Protein AF-A0A7S9RIP1-F1 (afdb_monomer_lite)

Radius of gyration: 24.45 Å; chains: 1; bounding box: 47×78×52 Å

Structure (mmCIF, N/CA/C/O backbone):
data_AF-A0A7S9RIP1-F1
#
_entry.id   AF-A0A7S9RIP1-F1
#
loop_
_atom_site.group_PDB
_atom_site.id
_atom_site.type_symbol
_atom_site.label_atom_id
_atom_site.label_alt_id
_atom_site.label_comp_id
_atom_site.label_asym_id
_atom_site.label_entity_id
_atom_site.label_seq_id
_atom_site.pdbx_PDB_ins_code
_atom_site.Cartn_x
_atom_site.Cartn_y
_atom_site.Cartn_z
_atom_site.occupancy
_atom_site.B_iso_or_equiv
_atom_site.auth_seq_id
_atom_site.auth_comp_id
_atom_site.auth_asym_id
_atom_site.auth_atom_id
_atom_site.pdbx_PDB_model_num
ATOM 1 N N . MET A 1 1 ? 8.626 60.681 25.623 1.00 55.25 1 MET A N 1
ATOM 2 C CA . MET A 1 1 ? 9.336 59.378 25.519 1.00 55.25 1 MET A CA 1
ATOM 3 C C . MET A 1 1 ? 8.512 58.142 25.920 1.00 55.25 1 MET A C 1
ATOM 5 O O . MET A 1 1 ? 8.746 57.097 25.330 1.00 55.25 1 MET A O 1
ATOM 9 N N . LYS A 1 2 ? 7.551 58.203 26.865 1.00 58.69 2 LYS A N 1
ATOM 10 C CA . LYS A 1 2 ? 6.772 57.012 27.298 1.00 58.69 2 LYS A CA 1
ATOM 11 C C . LYS A 1 2 ? 5.799 56.444 26.239 1.00 58.69 2 LYS A C 1
ATOM 13 O O . LYS A 1 2 ? 5.702 55.232 26.116 1.00 58.69 2 LYS A O 1
ATOM 18 N N . LYS A 1 3 ? 5.141 57.291 25.432 1.00 58.91 3 LYS A N 1
ATOM 19 C CA . LYS A 1 3 ? 4.162 56.851 24.409 1.00 58.91 3 LYS A CA 1
ATOM 20 C C . LYS A 1 3 ? 4.785 56.079 23.232 1.00 58.91 3 LYS A C 1
ATOM 22 O O . LYS A 1 3 ? 4.212 55.097 22.785 1.00 58.91 3 LYS A O 1
ATOM 27 N N . VAL A 1 4 ? 5.979 56.473 22.778 1.00 67.81 4 VAL A N 1
ATOM 28 C CA . VAL A 1 4 ? 6.687 55.795 21.670 1.00 67.81 4 VAL A CA 1
ATOM 29 C C . VAL A 1 4 ? 7.155 54.400 22.089 1.00 67.81 4 VAL A C 1
ATOM 31 O O . VAL A 1 4 ? 6.960 53.44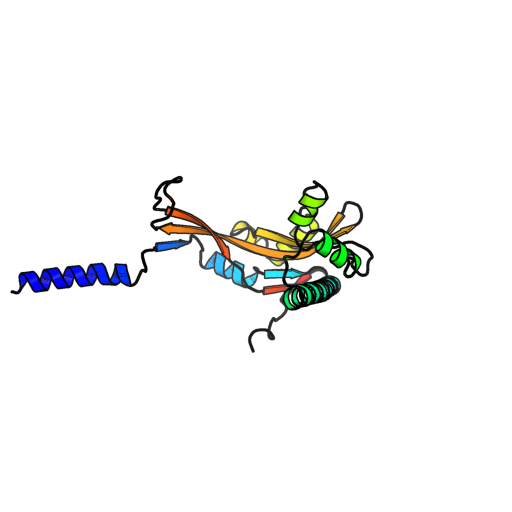4 21.351 1.00 67.81 4 VAL A O 1
ATOM 34 N N . LYS A 1 5 ? 7.686 54.255 23.313 1.00 66.31 5 LYS A N 1
ATOM 35 C CA . LYS A 1 5 ? 8.074 52.944 23.859 1.00 66.31 5 LYS A CA 1
ATOM 36 C C . LYS A 1 5 ? 6.878 51.994 24.006 1.00 66.31 5 LYS A C 1
ATOM 38 O O . LYS A 1 5 ? 7.034 50.806 23.776 1.00 66.31 5 LYS A O 1
ATOM 43 N N . PHE A 1 6 ? 5.695 52.518 24.330 1.00 69.81 6 PHE A N 1
ATOM 44 C CA . PHE A 1 6 ? 4.461 51.733 24.435 1.00 69.81 6 PHE A CA 1
ATOM 45 C C . PHE A 1 6 ? 3.966 51.222 23.071 1.00 69.81 6 PHE A C 1
ATOM 47 O O . PHE A 1 6 ? 3.624 50.053 22.944 1.00 69.81 6 PHE A O 1
ATOM 54 N N . ILE A 1 7 ? 4.008 52.064 22.032 1.00 74.25 7 ILE A N 1
ATOM 55 C CA . ILE A 1 7 ? 3.637 51.672 20.660 1.00 74.25 7 ILE A CA 1
ATOM 56 C C . ILE A 1 7 ? 4.614 50.633 20.100 1.00 74.25 7 ILE A C 1
ATOM 58 O O . ILE A 1 7 ? 4.185 49.627 19.545 1.00 74.25 7 ILE A O 1
ATOM 62 N N . VAL A 1 8 ? 5.922 50.829 20.299 1.00 74.00 8 VAL A N 1
ATOM 63 C CA . VAL A 1 8 ? 6.943 49.857 19.871 1.00 74.00 8 VAL A CA 1
ATOM 64 C C . VAL A 1 8 ? 6.751 48.509 20.574 1.00 74.00 8 VAL A C 1
ATOM 66 O O . VAL A 1 8 ? 6.886 47.468 19.939 1.00 74.00 8 VAL A O 1
ATOM 69 N N . PHE A 1 9 ? 6.377 48.517 21.856 1.00 74.38 9 PHE A N 1
ATOM 70 C CA . PHE A 1 9 ? 6.114 47.298 22.622 1.00 74.38 9 PHE A CA 1
ATOM 71 C C . PHE A 1 9 ? 4.866 46.546 22.129 1.00 74.38 9 PHE A C 1
ATOM 73 O O . PHE A 1 9 ? 4.904 45.324 22.010 1.00 74.38 9 PHE A O 1
ATOM 80 N N . ILE A 1 10 ? 3.793 47.263 21.770 1.00 76.25 10 ILE A N 1
ATOM 81 C CA . ILE A 1 10 ? 2.587 46.675 21.159 1.00 76.25 10 ILE A CA 1
ATOM 82 C C . ILE A 1 10 ? 2.908 46.075 19.787 1.00 76.25 10 ILE A C 1
ATOM 84 O O . ILE A 1 10 ? 2.523 44.939 19.517 1.00 76.25 10 ILE A O 1
ATOM 88 N N . CYS A 1 11 ? 3.651 46.793 18.939 1.00 69.62 11 CYS A N 1
ATOM 89 C CA . CYS A 1 11 ? 4.062 46.269 17.637 1.00 69.62 11 CYS A CA 1
ATOM 90 C C . CYS A 1 11 ? 4.918 45.006 17.784 1.00 69.62 11 CYS A C 1
ATOM 92 O O . CYS A 1 11 ? 4.685 44.048 17.055 1.00 69.62 11 CYS A O 1
ATOM 94 N N . LEU A 1 12 ? 5.848 44.955 18.747 1.00 72.12 12 LEU A N 1
ATOM 95 C CA . LEU A 1 12 ? 6.639 43.749 19.009 1.00 72.12 12 LEU A CA 1
ATOM 96 C C . LEU A 1 12 ? 5.757 42.567 19.434 1.00 72.12 12 LEU A C 1
ATOM 98 O O . LEU A 1 12 ? 5.946 41.469 18.928 1.00 72.12 12 LEU A O 1
ATOM 102 N N . PHE A 1 13 ? 4.777 42.789 20.316 1.00 70.75 13 PHE A N 1
ATOM 103 C CA . PHE A 1 13 ? 3.876 41.737 20.806 1.00 70.75 13 PHE A CA 1
ATOM 104 C C . PHE A 1 13 ? 2.909 41.200 19.745 1.00 70.75 13 PHE A C 1
ATOM 106 O O . PHE A 1 13 ? 2.462 40.065 19.869 1.00 70.75 13 PHE A O 1
ATOM 113 N N . ILE A 1 14 ? 2.594 41.986 18.713 1.00 67.44 14 ILE A N 1
ATOM 114 C CA . ILE A 1 14 ? 1.763 41.553 17.580 1.00 67.44 14 ILE A CA 1
ATOM 115 C C . ILE A 1 14 ? 2.629 40.897 16.492 1.00 67.44 14 ILE A C 1
ATOM 117 O O . ILE A 1 14 ? 2.243 39.871 15.936 1.00 67.44 14 ILE A O 1
ATOM 121 N N . LEU A 1 15 ? 3.818 41.444 16.214 1.00 62.69 15 LEU A N 1
ATOM 122 C CA . LEU A 1 15 ? 4.720 40.949 15.167 1.00 62.69 15 LEU A CA 1
ATOM 123 C C . LEU A 1 15 ? 5.454 39.658 15.559 1.00 62.69 15 LEU A C 1
ATOM 125 O O . LEU A 1 15 ? 5.716 38.836 14.689 1.00 62.69 15 LEU A O 1
ATOM 129 N N . LEU A 1 16 ? 5.760 39.440 16.844 1.00 61.53 16 LEU A N 1
ATOM 130 C CA . LEU A 1 16 ? 6.406 38.206 17.318 1.00 61.53 16 LEU A CA 1
ATOM 131 C C . LEU A 1 16 ? 5.557 36.950 17.056 1.00 61.53 16 LEU A C 1
ATOM 133 O O . LEU A 1 16 ? 6.095 36.011 16.478 1.00 61.53 16 LEU A O 1
ATOM 137 N N . PRO A 1 17 ? 4.251 36.908 17.387 1.00 59.16 17 PRO A N 1
ATOM 138 C CA . PRO A 1 17 ? 3.371 35.809 16.992 1.00 59.16 17 PRO A CA 1
ATOM 139 C C . PRO A 1 17 ? 3.307 35.614 15.473 1.00 59.16 17 PRO A C 1
ATOM 141 O O . PRO A 1 17 ? 3.386 34.483 15.016 1.00 59.16 17 PRO A O 1
ATOM 144 N N . LEU A 1 18 ? 3.234 36.694 14.687 1.00 55.31 18 LEU A N 1
ATOM 145 C CA . LEU A 1 18 ? 3.238 36.642 13.214 1.00 55.31 18 LEU A CA 1
ATOM 146 C C . LEU A 1 18 ? 4.558 36.118 12.618 1.00 55.31 18 LEU A C 1
ATOM 148 O O . LEU A 1 18 ? 4.553 35.594 11.509 1.00 55.31 18 LEU A O 1
ATOM 152 N N . ALA A 1 19 ? 5.678 36.265 13.331 1.00 57.38 19 ALA A N 1
ATOM 153 C CA . ALA A 1 19 ? 6.976 35.716 12.943 1.00 57.38 19 ALA A CA 1
ATOM 154 C C . ALA A 1 19 ? 7.186 34.272 13.440 1.00 57.38 19 ALA A C 1
ATOM 156 O O . ALA A 1 19 ? 7.873 33.496 12.783 1.00 57.38 19 ALA A O 1
ATOM 157 N N . TYR A 1 20 ? 6.599 33.901 14.586 1.00 55.84 20 TYR A N 1
ATOM 158 C CA . TYR A 1 20 ? 6.673 32.547 15.156 1.00 55.84 20 TYR A CA 1
ATOM 159 C C . TYR A 1 20 ? 5.717 31.564 14.470 1.00 55.84 20 TYR A C 1
ATOM 161 O O . TYR A 1 20 ? 6.087 30.425 14.185 1.00 55.84 20 TYR A O 1
ATOM 169 N N . PHE A 1 21 ? 4.492 31.998 14.171 1.00 54.62 21 PHE A N 1
ATOM 170 C CA . PHE A 1 21 ? 3.622 31.322 13.221 1.00 54.62 21 PHE A CA 1
ATOM 171 C C . PHE A 1 21 ? 4.081 31.781 11.849 1.00 54.62 21 PHE A C 1
ATOM 173 O O . PHE A 1 21 ? 3.656 32.842 11.431 1.00 54.62 21 PHE A O 1
ATOM 180 N N . ASN A 1 22 ? 4.976 31.047 11.191 1.00 51.66 22 ASN A N 1
ATOM 181 C CA . ASN A 1 22 ? 5.512 31.330 9.851 1.00 51.66 22 ASN A CA 1
ATOM 182 C C . ASN A 1 22 ? 4.440 31.656 8.766 1.00 51.66 22 ASN A C 1
ATOM 184 O O . ASN A 1 22 ? 4.360 30.933 7.797 1.00 51.66 22 ASN A O 1
ATOM 188 N N . GLY A 1 23 ? 3.571 32.665 8.861 1.00 54.72 23 GLY A N 1
ATOM 189 C CA . GLY A 1 23 ? 2.565 33.039 7.852 1.00 54.72 23 GLY A CA 1
ATOM 190 C C . GLY A 1 23 ? 1.446 32.029 7.527 1.00 54.72 23 GLY A C 1
ATOM 191 O O . GLY A 1 23 ? 0.522 32.395 6.806 1.00 54.72 23 GLY A O 1
ATOM 192 N N . PHE A 1 24 ? 1.481 30.790 8.033 1.00 70.62 24 PHE A N 1
ATOM 193 C CA . PHE A 1 24 ? 0.503 29.739 7.707 1.00 70.62 24 PHE A CA 1
ATOM 194 C C . PHE A 1 24 ? -0.241 29.273 8.969 1.00 70.62 24 PHE A C 1
ATOM 196 O O . PHE A 1 24 ? 0.374 28.739 9.893 1.00 70.62 24 PHE A O 1
ATOM 203 N N . ILE A 1 25 ? -1.571 29.412 9.001 1.00 81.81 25 ILE A N 1
ATOM 204 C CA . ILE A 1 25 ? -2.417 28.753 10.014 1.00 81.81 25 ILE A CA 1
ATOM 205 C C . ILE A 1 25 ? -2.963 27.472 9.395 1.00 81.81 25 ILE A C 1
ATOM 207 O O . ILE A 1 25 ? -3.691 27.524 8.407 1.00 81.81 25 ILE A O 1
ATOM 211 N N . ARG A 1 26 ? -2.638 26.317 9.978 1.00 86.19 26 ARG A N 1
ATOM 212 C CA . ARG A 1 26 ? -3.157 25.015 9.545 1.00 86.19 26 ARG A CA 1
ATOM 213 C C . ARG A 1 26 ? -4.087 24.452 10.609 1.00 86.19 26 ARG A C 1
ATOM 215 O O . ARG A 1 26 ? -3.675 24.256 11.747 1.00 86.19 26 ARG A O 1
ATOM 222 N N . ILE A 1 27 ? -5.323 24.173 10.219 1.00 89.25 27 ILE A N 1
ATOM 223 C CA . ILE A 1 27 ? -6.354 23.586 11.076 1.00 89.25 27 ILE A CA 1
ATOM 224 C C . ILE A 1 27 ? -6.787 22.262 10.450 1.00 89.25 27 ILE A C 1
ATOM 226 O O . ILE A 1 27 ? -6.913 22.167 9.229 1.00 89.25 27 ILE A O 1
ATOM 230 N N . SER A 1 28 ? -7.007 21.240 11.270 1.00 89.69 28 SER A N 1
ATOM 231 C CA . SER A 1 28 ? -7.542 19.946 10.840 1.00 89.69 28 SER A CA 1
ATOM 232 C C . SER A 1 28 ? -8.806 19.596 11.612 1.00 89.69 28 SER A C 1
ATOM 234 O O . SER A 1 28 ? -8.909 19.940 12.787 1.00 89.69 28 SER A O 1
ATOM 236 N N . ASP A 1 29 ? -9.724 18.865 10.982 1.00 92.69 29 ASP A N 1
ATOM 237 C CA . ASP A 1 29 ? -10.893 18.274 11.656 1.00 92.69 29 ASP A CA 1
ATOM 238 C C . ASP A 1 29 ? -10.598 16.901 12.295 1.00 92.69 29 ASP A C 1
ATOM 240 O O . ASP A 1 29 ? -11.502 16.266 12.836 1.00 92.69 29 ASP A O 1
ATOM 244 N N . LEU A 1 30 ? -9.331 16.461 12.275 1.00 92.69 30 LEU A N 1
ATOM 245 C CA . LEU A 1 30 ? -8.884 15.229 12.921 1.00 92.69 30 LEU A CA 1
ATOM 246 C C . LEU A 1 30 ? -9.162 15.283 14.427 1.00 92.69 30 LEU A C 1
ATOM 248 O O . LEU A 1 30 ? -8.565 16.080 15.154 1.00 92.69 30 LEU A O 1
ATOM 252 N N . THR A 1 31 ? -10.041 14.404 14.898 1.00 94.31 31 THR A N 1
ATOM 253 C CA . THR A 1 31 ? -10.341 14.257 16.325 1.00 94.31 31 THR A CA 1
ATOM 254 C C . THR A 1 31 ? -9.345 13.309 16.994 1.00 94.31 31 THR A C 1
ATOM 256 O O . THR A 1 31 ? -8.763 12.433 16.349 1.00 94.31 31 THR A O 1
ATOM 259 N N . SER A 1 32 ? -9.185 13.424 18.314 1.00 93.75 32 SER A N 1
ATOM 260 C CA . SER A 1 32 ? -8.373 12.479 19.096 1.00 93.75 32 SER A CA 1
ATOM 261 C C . SER A 1 32 ? -8.914 11.044 19.033 1.00 93.75 32 SER A C 1
ATOM 263 O O . SER A 1 32 ? -8.139 10.088 19.064 1.00 93.75 32 SER A O 1
ATOM 265 N N . GLU A 1 33 ? -10.234 10.873 18.903 1.00 94.75 33 GLU A N 1
ATOM 266 C CA . GLU A 1 33 ? -10.870 9.564 18.733 1.00 94.75 33 GLU A CA 1
ATOM 267 C C . GLU A 1 33 ? -10.528 8.943 17.372 1.00 94.75 33 GLU A C 1
ATOM 269 O O . GLU A 1 33 ? -10.098 7.788 17.315 1.00 94.75 33 GLU A O 1
ATOM 274 N N . GLN A 1 34 ? -10.632 9.719 16.288 1.00 94.88 34 GLN A N 1
ATOM 275 C CA . GLN A 1 34 ? -10.230 9.282 14.951 1.00 94.88 34 GLN A CA 1
ATOM 276 C C . GLN A 1 34 ? -8.738 8.948 14.906 1.00 94.88 34 GLN A C 1
ATOM 278 O O . GLN A 1 34 ? -8.347 7.932 14.332 1.00 94.88 34 GLN A O 1
ATOM 283 N N . GLU A 1 35 ? -7.898 9.773 15.535 1.00 94.25 35 GLU A N 1
ATOM 284 C CA . GLU A 1 35 ? -6.462 9.524 15.637 1.00 94.25 35 GLU A CA 1
ATOM 285 C C . GLU A 1 35 ? -6.169 8.229 16.409 1.00 94.25 35 GLU A C 1
ATOM 287 O O . GLU A 1 35 ? -5.320 7.445 15.989 1.00 94.25 35 GLU A O 1
ATOM 292 N N . SER A 1 36 ? -6.892 7.958 17.499 1.00 94.50 36 SER A N 1
ATOM 293 C CA . SER A 1 36 ? -6.762 6.720 18.279 1.00 94.50 36 SER A CA 1
ATOM 294 C C . SER A 1 36 ? -7.147 5.481 17.462 1.00 94.50 36 SER A C 1
ATOM 296 O O . SER A 1 36 ? -6.397 4.501 17.418 1.00 94.50 36 SER A O 1
ATOM 298 N N . ILE A 1 37 ? -8.265 5.542 16.732 1.00 94.75 37 ILE A N 1
ATOM 299 C CA . ILE A 1 37 ? -8.704 4.476 15.818 1.00 94.75 37 ILE A CA 1
ATOM 300 C C . ILE A 1 37 ? -7.674 4.273 14.698 1.00 94.75 37 ILE A C 1
ATOM 302 O O . ILE A 1 37 ? -7.278 3.138 14.419 1.00 94.75 37 ILE A O 1
ATOM 306 N N . ALA A 1 38 ? -7.165 5.357 14.107 1.00 94.56 38 ALA A N 1
ATOM 307 C CA . ALA A 1 38 ? -6.117 5.299 13.095 1.00 94.56 38 ALA A CA 1
ATOM 308 C C . ALA A 1 38 ? -4.818 4.696 13.642 1.00 94.56 38 ALA A C 1
ATOM 310 O O . ALA A 1 38 ? -4.227 3.850 12.979 1.00 94.56 38 ALA A O 1
ATOM 311 N N . LYS A 1 39 ? -4.397 5.049 14.860 1.00 94.50 39 LYS A N 1
ATOM 312 C CA . LYS A 1 39 ? -3.236 4.446 15.537 1.00 94.50 39 LYS A CA 1
ATOM 313 C C . LYS A 1 39 ? -3.427 2.967 15.833 1.00 94.50 39 LYS A C 1
ATOM 315 O O . LYS A 1 39 ? -2.455 2.221 15.788 1.00 94.50 39 LYS A O 1
ATOM 320 N N . LYS A 1 40 ? -4.651 2.528 16.122 1.00 94.88 40 LYS A N 1
ATOM 321 C CA . LYS A 1 40 ? -4.936 1.126 16.441 1.00 94.88 40 LYS A CA 1
ATOM 322 C C . LYS A 1 40 ? -5.064 0.247 15.198 1.00 94.88 40 LYS A C 1
ATOM 324 O O . LYS A 1 40 ? -4.549 -0.865 15.209 1.00 94.88 40 LYS A O 1
ATOM 329 N N . TYR A 1 41 ? -5.721 0.745 14.151 1.00 95.69 41 TYR A N 1
ATOM 330 C CA . TYR A 1 41 ? -6.150 -0.061 13.000 1.00 95.69 41 TYR A CA 1
ATOM 331 C C . TYR A 1 41 ? -5.661 0.455 11.642 1.00 95.69 41 TYR A C 1
ATOM 333 O O . TYR A 1 41 ? -5.758 -0.246 10.637 1.00 95.69 41 TYR A O 1
ATOM 341 N N . GLY A 1 42 ? -5.146 1.679 11.568 1.00 95.19 42 GLY A N 1
ATOM 342 C CA . GLY A 1 42 ? -4.548 2.212 10.347 1.00 95.19 42 GLY A CA 1
ATOM 343 C C . GLY A 1 42 ? -3.195 1.558 10.092 1.00 95.19 42 GLY A C 1
ATOM 344 O O . GLY A 1 42 ? -2.353 1.479 10.991 1.00 95.19 42 GLY A O 1
ATOM 345 N N . GLY A 1 43 ? -2.963 1.096 8.871 1.00 95.25 43 GLY A N 1
ATOM 346 C CA . GLY A 1 43 ? -1.775 0.309 8.566 1.00 95.25 43 GLY A CA 1
ATOM 347 C C . GLY A 1 43 ? -1.905 -0.528 7.306 1.00 95.25 43 GLY A C 1
ATOM 348 O O . GLY A 1 43 ? -2.843 -0.369 6.524 1.00 95.25 43 GLY A O 1
ATOM 349 N N . VAL A 1 44 ? -0.928 -1.406 7.119 1.00 96.38 44 VAL A N 1
ATOM 350 C CA . VAL A 1 44 ? -0.859 -2.377 6.027 1.00 96.38 44 VAL A CA 1
ATOM 351 C C . VAL A 1 44 ? -1.544 -3.670 6.457 1.00 96.38 44 VAL A C 1
ATOM 353 O O . VAL A 1 44 ? -1.301 -4.153 7.560 1.00 96.38 44 VAL A O 1
ATOM 356 N N . TYR A 1 45 ? -2.362 -4.227 5.571 1.00 97.25 45 TYR A N 1
ATOM 357 C CA . TYR A 1 45 ? -3.060 -5.497 5.736 1.00 97.25 45 TYR A CA 1
ATOM 358 C C . TYR A 1 45 ? -2.557 -6.469 4.673 1.00 97.25 45 TYR A C 1
ATOM 360 O O . TYR A 1 45 ? -2.680 -6.203 3.475 1.00 97.25 45 TYR A O 1
ATOM 368 N N . VAL A 1 46 ? -1.975 -7.579 5.113 1.00 97.81 46 VAL A N 1
ATOM 369 C CA . VAL A 1 46 ? -1.346 -8.575 4.244 1.00 97.81 46 VAL A CA 1
ATOM 370 C C . VAL A 1 46 ? -2.133 -9.863 4.283 1.00 97.81 46 VAL A C 1
ATOM 372 O O . VAL A 1 46 ? -2.318 -10.457 5.342 1.00 97.81 46 VAL A O 1
ATOM 375 N N . PHE A 1 47 ? -2.599 -10.276 3.112 1.00 97.62 47 PHE A N 1
ATOM 376 C CA . PHE A 1 47 ? -3.376 -11.495 2.926 1.00 97.62 47 PHE A CA 1
ATOM 377 C C . PHE A 1 47 ? -2.494 -12.703 2.617 1.00 97.62 47 PHE A C 1
ATOM 379 O O . PHE A 1 47 ? -2.861 -13.819 2.969 1.00 97.62 47 PHE A O 1
ATOM 386 N N . ASP A 1 48 ? -1.338 -12.480 1.986 1.00 96.38 48 ASP A N 1
ATOM 387 C CA . ASP A 1 48 ? -0.350 -13.519 1.703 1.00 96.38 48 ASP A CA 1
ATOM 388 C C . ASP A 1 48 ? 1.069 -12.966 1.898 1.00 96.38 48 ASP A C 1
ATOM 390 O O . ASP A 1 48 ? 1.613 -12.262 1.045 1.00 96.38 48 ASP A O 1
ATOM 394 N N . GLU A 1 49 ? 1.665 -13.270 3.053 1.00 95.94 49 GLU A N 1
ATOM 395 C CA . GLU A 1 49 ? 3.012 -12.811 3.420 1.00 95.94 49 GLU A CA 1
ATOM 396 C C . GLU A 1 49 ? 4.092 -13.390 2.489 1.00 95.94 49 GLU A C 1
ATOM 398 O O . GLU A 1 49 ? 5.093 -12.732 2.199 1.00 95.94 49 GLU A O 1
ATOM 403 N N . LYS A 1 50 ? 3.897 -14.616 1.985 1.00 96.56 50 LYS A N 1
ATOM 404 C CA . LYS A 1 50 ? 4.879 -15.268 1.111 1.00 96.56 50 LYS A CA 1
ATOM 405 C C . LYS A 1 50 ? 4.926 -14.573 -0.242 1.00 96.56 50 LYS A C 1
ATOM 407 O O . LYS A 1 50 ? 6.017 -14.267 -0.719 1.00 96.56 50 LYS A O 1
ATOM 412 N N . LEU A 1 51 ? 3.760 -14.289 -0.825 1.00 97.44 51 LEU A N 1
ATOM 413 C CA . LEU A 1 51 ? 3.672 -13.549 -2.083 1.00 97.44 51 LEU A CA 1
ATOM 414 C C . LEU A 1 51 ? 4.095 -12.085 -1.924 1.00 97.44 51 LEU A C 1
ATOM 416 O O . LEU A 1 51 ? 4.717 -11.542 -2.831 1.00 97.44 51 LEU A O 1
ATOM 420 N N . GLU A 1 52 ? 3.817 -11.443 -0.785 1.00 97.31 52 GLU A N 1
ATOM 421 C CA . GLU A 1 52 ? 4.310 -10.083 -0.524 1.00 97.31 52 GLU A CA 1
ATOM 422 C C . GLU A 1 52 ? 5.845 -10.040 -0.522 1.00 97.31 52 GLU A C 1
ATOM 424 O O . GLU A 1 52 ? 6.427 -9.255 -1.267 1.00 97.31 52 GLU A O 1
ATOM 429 N N . LYS A 1 53 ? 6.503 -10.933 0.232 1.00 97.44 53 LYS A N 1
ATOM 430 C CA . LYS A 1 53 ? 7.974 -11.037 0.255 1.00 97.44 53 LYS A CA 1
ATOM 431 C C . LYS A 1 53 ? 8.554 -11.378 -1.114 1.00 97.44 53 LYS A C 1
ATOM 433 O O . LYS A 1 53 ? 9.638 -10.916 -1.466 1.00 97.44 53 LYS A O 1
ATOM 438 N N . GLU A 1 54 ? 7.849 -12.203 -1.881 1.00 98.06 54 GLU A N 1
ATOM 439 C CA . GLU A 1 54 ? 8.238 -12.543 -3.243 1.00 98.06 54 GLU A CA 1
ATOM 440 C C . GLU A 1 54 ? 8.238 -11.312 -4.168 1.00 98.06 54 GLU A C 1
ATOM 442 O O . GLU A 1 54 ? 9.173 -11.146 -4.959 1.00 98.06 54 GLU A O 1
ATOM 447 N N . ILE A 1 55 ? 7.214 -10.460 -4.058 1.00 98.12 55 ILE A N 1
ATOM 448 C CA . ILE A 1 55 ? 7.118 -9.190 -4.789 1.00 98.12 55 ILE A CA 1
ATOM 449 C C . ILE A 1 55 ? 8.205 -8.228 -4.325 1.00 98.12 55 ILE A C 1
ATOM 451 O O . ILE A 1 55 ? 8.911 -7.682 -5.169 1.00 98.12 55 ILE A O 1
ATOM 455 N N . ASP A 1 56 ? 8.374 -8.053 -3.012 1.00 97.75 56 ASP A N 1
ATOM 456 C CA . ASP A 1 56 ? 9.370 -7.133 -2.454 1.00 97.75 56 ASP A CA 1
ATOM 457 C C . ASP A 1 56 ? 10.780 -7.478 -2.948 1.00 97.75 56 ASP A C 1
ATOM 459 O O . ASP A 1 56 ? 11.502 -6.596 -3.405 1.00 97.75 56 ASP A O 1
ATOM 463 N N . LYS A 1 57 ? 11.150 -8.766 -2.957 1.00 98.00 57 LYS A N 1
ATOM 464 C CA . LYS A 1 57 ? 12.446 -9.211 -3.488 1.00 98.00 57 LYS A CA 1
ATOM 465 C C . LYS A 1 57 ? 12.614 -8.878 -4.975 1.00 98.00 57 LYS A C 1
ATOM 467 O O . LYS A 1 57 ? 13.686 -8.452 -5.393 1.00 98.00 57 LYS A O 1
ATOM 472 N N . ARG A 1 58 ? 11.573 -9.082 -5.787 1.00 97.81 58 ARG A N 1
ATOM 473 C CA . ARG A 1 58 ? 11.628 -8.796 -7.230 1.00 97.81 58 ARG A CA 1
ATOM 474 C C . ARG A 1 58 ? 11.705 -7.306 -7.523 1.00 97.81 58 ARG A C 1
ATOM 476 O O . ARG A 1 58 ? 12.452 -6.909 -8.411 1.00 97.81 58 ARG A O 1
ATOM 483 N N . GLU A 1 59 ? 10.943 -6.481 -6.810 1.00 97.69 59 GLU A N 1
ATOM 484 C CA . GLU A 1 59 ? 11.048 -5.032 -6.979 1.00 97.69 59 GLU A CA 1
ATOM 485 C C . GLU A 1 59 ? 12.392 -4.511 -6.455 1.00 97.69 59 GLU A C 1
ATOM 487 O O . GLU A 1 59 ? 12.968 -3.652 -7.105 1.00 97.69 59 GLU A O 1
ATOM 492 N N . GLU A 1 60 ? 12.982 -5.108 -5.411 1.00 97.81 60 GLU A N 1
ATOM 493 C CA . GLU A 1 60 ? 14.357 -4.790 -4.991 1.00 97.81 60 GLU A CA 1
ATOM 494 C C . GLU A 1 60 ? 15.392 -5.111 -6.091 1.00 97.81 60 GLU A C 1
ATOM 496 O O . GLU A 1 60 ? 16.325 -4.342 -6.324 1.00 97.81 60 GLU A O 1
ATOM 501 N N . GLU A 1 61 ? 15.244 -6.236 -6.798 1.00 98.00 61 GLU A N 1
ATOM 502 C CA . GLU A 1 61 ? 16.097 -6.584 -7.946 1.00 98.00 61 GLU A CA 1
ATOM 503 C C . GLU A 1 61 ? 15.928 -5.593 -9.112 1.00 98.00 61 GLU A C 1
ATOM 505 O O . GLU A 1 61 ? 16.911 -5.219 -9.758 1.00 98.00 61 GLU A O 1
ATOM 510 N N . ARG A 1 62 ? 14.699 -5.125 -9.364 1.00 97.88 62 ARG A N 1
ATOM 511 C CA . ARG A 1 62 ? 14.403 -4.109 -10.388 1.00 97.88 62 ARG A CA 1
ATOM 512 C C . ARG A 1 62 ? 14.936 -2.732 -10.004 1.00 97.88 62 ARG A C 1
ATOM 514 O O . ARG A 1 62 ? 15.495 -2.053 -10.860 1.00 97.88 62 ARG A O 1
ATOM 521 N N . ASP A 1 63 ? 14.831 -2.355 -8.737 1.00 97.38 63 ASP A N 1
ATOM 522 C CA . ASP A 1 63 ? 15.393 -1.111 -8.217 1.00 97.38 63 ASP A CA 1
ATOM 523 C C . ASP A 1 63 ? 16.917 -1.114 -8.358 1.00 97.38 63 ASP A C 1
ATOM 525 O O . ASP A 1 63 ? 17.476 -0.149 -8.867 1.00 97.38 63 ASP A O 1
ATOM 529 N N . LYS A 1 64 ? 17.592 -2.229 -8.033 1.00 97.75 64 LYS A N 1
ATOM 530 C CA . LYS A 1 64 ? 19.041 -2.390 -8.266 1.00 97.75 64 LYS A CA 1
ATOM 531 C C . LYS A 1 64 ? 19.414 -2.257 -9.741 1.00 97.75 64 LYS A C 1
ATOM 533 O O . LYS A 1 64 ? 20.397 -1.596 -10.059 1.00 97.75 64 LYS A O 1
ATOM 538 N N . TYR A 1 65 ? 18.625 -2.849 -10.638 1.00 97.31 65 TYR A N 1
ATOM 539 C CA . TYR A 1 65 ? 18.834 -2.701 -12.080 1.00 97.31 65 TYR A CA 1
ATOM 540 C C . TYR A 1 65 ? 18.741 -1.235 -12.524 1.00 97.31 65 TYR A C 1
ATOM 542 O O . TYR A 1 65 ? 19.577 -0.775 -13.300 1.00 97.31 65 TYR A O 1
ATOM 550 N N . LEU A 1 66 ? 17.738 -0.497 -12.035 1.00 96.44 66 LEU A N 1
ATOM 551 C CA . LEU A 1 66 ? 17.569 0.927 -12.334 1.00 96.44 66 LEU A CA 1
ATOM 552 C C . LEU A 1 66 ? 18.726 1.755 -11.769 1.00 96.44 66 LEU A C 1
ATOM 554 O O . LEU A 1 66 ? 19.286 2.592 -12.474 1.00 96.44 66 LEU A O 1
ATOM 558 N N . ASP A 1 67 ? 19.127 1.479 -10.533 1.00 96.25 67 ASP A N 1
ATOM 559 C CA . ASP A 1 67 ? 20.269 2.105 -9.874 1.00 96.25 67 ASP A CA 1
ATOM 560 C C . ASP A 1 67 ? 21.559 1.936 -10.688 1.00 96.25 67 ASP A C 1
ATOM 562 O O . ASP A 1 67 ? 22.285 2.904 -10.929 1.00 96.25 67 ASP A O 1
ATOM 566 N N . ASP A 1 68 ? 21.837 0.714 -11.142 1.00 96.38 68 ASP A N 1
ATOM 567 C CA . ASP A 1 68 ? 22.998 0.407 -11.975 1.00 96.38 68 ASP A CA 1
ATOM 568 C C . ASP A 1 68 ? 22.888 1.049 -13.363 1.00 96.38 68 ASP A C 1
ATOM 570 O O . ASP A 1 68 ? 23.893 1.522 -13.901 1.00 96.38 68 ASP A O 1
ATOM 574 N N . PHE A 1 69 ? 21.685 1.118 -13.941 1.00 96.25 69 PHE A N 1
ATOM 575 C CA . PHE A 1 69 ? 21.453 1.825 -15.198 1.00 96.25 69 PHE A CA 1
ATOM 576 C C . PHE A 1 69 ? 21.826 3.304 -15.062 1.00 96.25 69 PHE A C 1
ATOM 578 O O . PHE A 1 69 ? 22.656 3.785 -15.831 1.00 96.25 69 PHE A O 1
ATOM 585 N N . PHE A 1 70 ? 21.288 4.009 -14.065 1.00 95.81 70 PHE A N 1
ATOM 586 C CA . PHE A 1 70 ? 21.538 5.442 -13.890 1.00 95.81 70 PHE A CA 1
ATOM 587 C C . PHE A 1 70 ? 22.977 5.762 -13.470 1.00 95.81 70 PHE A C 1
ATOM 589 O O . PHE A 1 70 ? 23.487 6.823 -13.816 1.00 95.81 70 PHE A O 1
ATOM 596 N N . LYS A 1 71 ? 23.667 4.854 -12.767 1.00 95.81 71 LYS A N 1
ATOM 597 C CA . LYS A 1 71 ? 25.090 5.030 -12.420 1.00 95.81 71 LYS A CA 1
ATOM 598 C C . LYS A 1 71 ? 26.018 4.887 -13.624 1.00 95.81 71 LYS A C 1
ATOM 600 O O . LYS A 1 71 ? 27.039 5.565 -13.683 1.00 95.81 71 LYS A O 1
ATOM 605 N N . ASN A 1 72 ? 25.689 3.994 -14.557 1.00 95.50 72 ASN A N 1
ATOM 606 C CA . ASN A 1 72 ? 26.588 3.618 -15.653 1.00 95.50 72 ASN A CA 1
ATOM 607 C C . ASN A 1 72 ? 26.219 4.246 -17.007 1.00 95.50 72 ASN A C 1
ATOM 609 O O . ASN A 1 72 ? 26.975 4.099 -17.967 1.00 95.50 72 ASN A O 1
ATOM 613 N N . ASN A 1 73 ? 25.081 4.938 -17.106 1.00 92.06 73 ASN A N 1
ATOM 614 C CA . ASN A 1 73 ? 24.612 5.565 -18.339 1.00 92.06 73 ASN A CA 1
ATOM 615 C C . ASN A 1 73 ? 24.405 7.070 -18.141 1.00 92.06 73 ASN A C 1
ATOM 617 O O . ASN A 1 73 ? 23.741 7.500 -17.208 1.00 92.06 73 ASN A O 1
ATOM 621 N N . ASN A 1 74 ? 24.897 7.871 -19.088 1.00 91.81 74 ASN A N 1
ATOM 622 C CA . ASN A 1 74 ? 24.707 9.327 -19.109 1.00 91.81 74 ASN A CA 1
ATOM 623 C C . ASN A 1 74 ? 23.486 9.732 -19.954 1.00 91.81 74 ASN A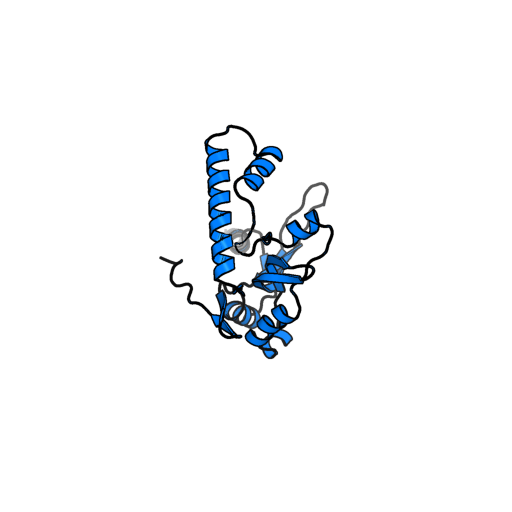 C 1
ATOM 625 O O . ASN A 1 74 ? 23.546 10.696 -20.717 1.00 91.81 74 ASN A O 1
ATOM 629 N N . ARG A 1 75 ? 22.402 8.955 -19.888 1.00 94.25 75 ARG A N 1
ATOM 630 C CA . ARG A 1 75 ? 21.151 9.244 -20.599 1.00 94.25 75 ARG A CA 1
ATOM 631 C C . ARG A 1 75 ? 19.945 8.844 -19.765 1.00 94.25 75 ARG A C 1
ATOM 633 O O . ARG A 1 75 ? 20.056 8.001 -18.877 1.00 94.25 75 ARG A O 1
ATOM 640 N N . ASP A 1 76 ? 18.801 9.408 -20.123 1.00 94.56 76 ASP A N 1
ATOM 641 C CA . ASP A 1 76 ? 17.531 9.091 -19.485 1.00 94.56 76 ASP A CA 1
ATOM 642 C C . ASP A 1 76 ? 17.067 7.668 -19.823 1.00 94.56 76 ASP A C 1
ATOM 644 O O . ASP A 1 76 ? 17.374 7.118 -20.888 1.00 94.56 76 ASP A O 1
ATOM 648 N N . PHE A 1 77 ? 16.312 7.093 -18.887 1.00 95.19 77 PHE A N 1
ATOM 649 C CA . PHE A 1 77 ? 15.656 5.800 -19.032 1.00 95.19 77 PHE A CA 1
ATOM 650 C C . PHE A 1 77 ? 14.405 5.955 -19.896 1.00 95.19 77 PHE A C 1
ATOM 652 O O . PHE A 1 77 ? 13.504 6.726 -19.553 1.00 95.19 77 PHE A O 1
ATOM 659 N N . ASP A 1 78 ? 14.345 5.226 -21.007 1.00 95.75 78 ASP A N 1
ATOM 660 C CA . ASP A 1 78 ? 13.249 5.326 -21.967 1.00 95.75 78 ASP A CA 1
ATOM 661 C C . ASP A 1 78 ? 12.350 4.073 -21.988 1.00 95.75 78 ASP A C 1
ATOM 663 O O . ASP A 1 78 ? 12.471 3.146 -21.180 1.00 95.75 78 ASP A O 1
ATOM 667 N N . LEU A 1 79 ? 11.390 4.054 -22.917 1.00 95.00 79 LEU A N 1
ATOM 668 C CA . LEU A 1 79 ? 10.454 2.940 -23.080 1.00 95.00 79 LEU A CA 1
ATOM 669 C C . LEU A 1 79 ? 11.134 1.645 -23.559 1.00 95.00 79 LEU A C 1
ATOM 671 O O . LEU A 1 79 ? 10.675 0.557 -23.204 1.00 95.00 79 LEU A O 1
ATOM 675 N N . ASN A 1 80 ? 12.218 1.734 -24.337 1.00 96.12 80 ASN A N 1
ATOM 676 C CA . ASN A 1 80 ? 12.967 0.557 -24.780 1.00 96.12 80 ASN A CA 1
ATOM 677 C C . ASN A 1 80 ? 13.721 -0.064 -23.602 1.00 96.12 80 ASN A C 1
ATOM 679 O O . ASN A 1 80 ? 13.683 -1.282 -23.427 1.00 96.12 80 ASN A O 1
ATOM 683 N N . ASP A 1 81 ? 14.337 0.755 -22.747 1.00 96.56 81 ASP A N 1
ATOM 684 C CA . ASP A 1 81 ? 14.971 0.281 -21.513 1.00 96.56 81 ASP A CA 1
ATOM 685 C C . ASP A 1 81 ? 13.956 -0.379 -20.578 1.00 96.56 81 ASP A C 1
ATOM 687 O O . ASP A 1 81 ? 14.234 -1.426 -19.983 1.00 96.56 81 ASP A O 1
ATOM 691 N N . GLN A 1 82 ? 12.746 0.185 -20.499 1.00 95.00 82 GLN A N 1
ATOM 692 C CA . GLN A 1 82 ? 11.646 -0.415 -19.752 1.00 95.00 82 GLN A CA 1
ATOM 693 C C . GLN A 1 82 ? 11.257 -1.789 -20.304 1.00 95.00 82 GLN A C 1
ATOM 695 O O . GLN A 1 82 ? 11.052 -2.719 -19.521 1.00 95.00 82 GLN A O 1
ATOM 700 N N . ALA A 1 83 ? 11.171 -1.937 -21.629 1.00 95.56 83 ALA A N 1
ATOM 701 C CA . ALA A 1 83 ? 10.878 -3.216 -22.271 1.00 95.56 83 ALA A CA 1
ATOM 702 C C . ALA A 1 83 ? 11.971 -4.257 -21.975 1.00 95.56 83 ALA A C 1
ATOM 704 O O . ALA A 1 83 ? 11.650 -5.359 -21.530 1.00 95.56 83 ALA A O 1
ATOM 705 N N . ILE A 1 84 ? 13.247 -3.878 -22.107 1.00 96.31 84 ILE A N 1
ATOM 706 C CA . ILE A 1 84 ? 14.401 -4.741 -21.799 1.00 96.31 84 ILE A CA 1
ATOM 707 C C . ILE A 1 84 ? 14.390 -5.167 -20.326 1.00 96.31 84 ILE A C 1
ATOM 709 O O . ILE A 1 84 ? 14.602 -6.339 -20.008 1.00 96.31 84 ILE A O 1
ATOM 713 N N . MET A 1 85 ? 14.129 -4.235 -19.405 1.00 96.81 85 MET A N 1
ATOM 714 C CA . MET A 1 85 ? 14.025 -4.546 -17.979 1.00 96.81 85 MET A CA 1
ATOM 715 C C . MET A 1 85 ? 12.852 -5.492 -17.702 1.00 96.81 85 MET A C 1
ATOM 717 O O . MET A 1 85 ? 12.991 -6.422 -16.914 1.00 96.81 85 MET A O 1
ATOM 721 N N . ASN A 1 86 ? 11.698 -5.280 -18.336 1.00 95.44 86 ASN A N 1
ATOM 722 C CA . ASN A 1 86 ? 10.527 -6.140 -18.161 1.00 95.44 86 ASN A CA 1
ATOM 723 C C . ASN A 1 86 ? 10.736 -7.556 -18.716 1.00 95.44 86 ASN A C 1
ATOM 725 O O . ASN A 1 86 ? 10.158 -8.491 -18.169 1.00 95.44 86 ASN A O 1
ATOM 729 N N . GLU A 1 87 ? 11.558 -7.720 -19.752 1.00 96.81 87 GLU A N 1
ATOM 730 C CA . GLU A 1 87 ? 11.958 -9.031 -20.269 1.00 96.81 87 GLU A CA 1
ATOM 731 C C . GLU A 1 87 ? 12.923 -9.749 -19.312 1.00 96.81 87 GLU A C 1
ATOM 733 O O . GLU A 1 87 ? 12.724 -10.921 -18.999 1.00 96.81 87 GLU A O 1
ATOM 738 N N . LYS A 1 88 ? 13.941 -9.042 -18.799 1.00 97.06 88 LYS A N 1
ATOM 739 C CA . LYS A 1 88 ? 14.946 -9.610 -17.880 1.00 97.06 88 LYS A CA 1
ATOM 740 C C . LYS A 1 88 ? 14.402 -9.898 -16.483 1.00 97.06 88 LYS A C 1
ATOM 742 O O . LYS A 1 88 ? 14.776 -10.894 -15.871 1.00 97.06 88 LYS A O 1
ATOM 747 N N . LEU A 1 89 ? 13.562 -9.002 -15.969 1.00 97.38 89 LEU A N 1
ATOM 748 C CA . LEU A 1 89 ? 13.028 -9.014 -14.607 1.00 97.38 89 LEU A CA 1
ATOM 749 C C . LEU A 1 89 ? 11.496 -8.950 -14.658 1.00 97.38 89 LEU A C 1
ATOM 751 O O . LEU A 1 89 ? 10.902 -7.931 -14.281 1.00 97.38 89 LEU A O 1
ATOM 755 N N . PRO A 1 90 ? 10.830 -10.000 -15.167 1.00 96.75 90 PRO A N 1
ATOM 756 C CA . PRO A 1 90 ? 9.390 -9.981 -15.358 1.00 96.75 90 PRO A CA 1
ATOM 757 C C . PRO A 1 90 ? 8.653 -9.910 -14.019 1.00 96.75 90 PRO A C 1
ATOM 759 O O . PRO A 1 90 ? 8.976 -10.615 -13.060 1.00 96.75 90 PRO A O 1
ATOM 762 N N . ARG A 1 91 ? 7.586 -9.104 -13.974 1.00 96.81 91 ARG A N 1
ATOM 763 C CA . ARG A 1 91 ? 6.672 -9.023 -12.823 1.00 96.81 91 ARG A CA 1
ATOM 764 C C . ARG A 1 91 ? 5.721 -10.218 -12.771 1.00 96.81 91 ARG A C 1
ATOM 766 O O . ARG A 1 91 ? 4.510 -10.065 -12.912 1.00 96.81 91 ARG A O 1
ATOM 773 N N . VAL A 1 92 ? 6.274 -11.418 -12.618 1.00 96.94 92 VAL A N 1
ATOM 774 C CA . VAL A 1 92 ? 5.535 -12.687 -12.583 1.00 96.94 92 VAL A CA 1
ATOM 775 C C . VAL A 1 92 ? 5.850 -13.429 -11.288 1.00 96.94 92 VAL A C 1
ATOM 777 O O . VAL A 1 92 ? 7.015 -13.669 -10.961 1.00 96.94 92 VAL A O 1
ATOM 780 N N . LEU A 1 93 ? 4.799 -13.777 -10.549 1.00 97.31 93 LEU A N 1
ATOM 781 C CA . LEU A 1 93 ? 4.854 -14.542 -9.304 1.00 97.31 93 LEU A CA 1
ATOM 782 C C . LEU A 1 93 ? 5.155 -16.023 -9.562 1.00 97.31 93 LEU A C 1
ATOM 784 O O . LEU A 1 93 ? 4.970 -16.534 -10.666 1.00 97.31 93 LEU A O 1
ATOM 788 N N . SER A 1 94 ? 5.537 -16.741 -8.509 1.00 95.19 94 SER A N 1
ATOM 789 C CA . SER A 1 94 ? 5.766 -18.191 -8.510 1.00 95.19 94 SER A CA 1
ATOM 790 C C . SER A 1 94 ? 4.549 -19.010 -8.956 1.00 95.19 94 SER A C 1
ATOM 792 O O . SER A 1 94 ? 4.709 -20.102 -9.496 1.00 95.19 94 SER A O 1
ATOM 794 N N . ASN A 1 95 ? 3.334 -18.472 -8.807 1.00 92.69 95 ASN A N 1
ATOM 795 C CA . ASN A 1 95 ? 2.095 -19.067 -9.323 1.00 92.69 95 ASN A CA 1
ATOM 796 C C . ASN A 1 95 ? 1.850 -18.800 -10.828 1.00 92.69 95 ASN A C 1
ATOM 798 O O . ASN A 1 95 ? 0.779 -19.115 -11.347 1.00 92.69 95 ASN A O 1
ATOM 802 N N . GLY A 1 96 ? 2.812 -18.189 -11.527 1.00 95.94 96 GLY A N 1
ATOM 803 C CA . GLY A 1 96 ? 2.748 -17.866 -12.954 1.00 95.94 96 GLY A CA 1
ATOM 804 C C . GLY A 1 96 ? 1.897 -16.640 -13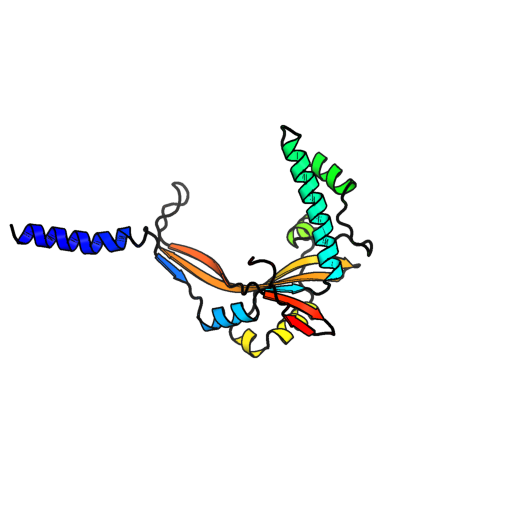.296 1.00 95.94 96 GLY A C 1
ATOM 805 O O . GLY A 1 96 ? 1.723 -16.334 -14.475 1.00 95.94 96 GLY A O 1
ATOM 806 N N . LYS A 1 97 ? 1.349 -15.928 -12.303 1.00 97.06 97 LYS A N 1
ATOM 807 C CA . LYS A 1 97 ? 0.496 -14.754 -12.527 1.00 97.06 97 LYS A CA 1
ATOM 808 C C . LYS A 1 97 ? 1.313 -13.469 -12.515 1.00 97.06 97 LYS A C 1
ATOM 810 O O . LYS A 1 97 ? 2.227 -13.303 -11.707 1.00 97.06 97 LYS A O 1
ATOM 815 N N . ARG A 1 98 ? 0.951 -12.531 -13.393 1.00 95.81 98 ARG A N 1
ATOM 816 C CA . ARG A 1 98 ? 1.493 -11.169 -13.361 1.00 95.81 98 ARG A CA 1
ATOM 817 C C . ARG A 1 98 ? 0.954 -10.436 -12.137 1.00 95.81 98 ARG A C 1
ATOM 819 O O . ARG A 1 98 ? -0.255 -10.463 -11.905 1.00 95.81 98 ARG A O 1
ATOM 826 N N . TYR A 1 99 ? 1.833 -9.778 -11.388 1.00 97.31 99 TYR A N 1
ATOM 827 C CA . TYR A 1 99 ? 1.433 -8.931 -10.266 1.00 97.31 99 TYR A CA 1
ATOM 828 C C . TYR A 1 99 ? 1.493 -7.446 -10.623 1.00 97.31 99 TYR A C 1
ATOM 830 O O . TYR A 1 99 ? 2.214 -7.018 -11.526 1.00 97.31 99 TYR A O 1
ATOM 838 N N . TYR A 1 100 ? 0.742 -6.669 -9.855 1.00 96.81 100 TYR A N 1
ATOM 839 C CA . TYR A 1 100 ? 0.620 -5.226 -9.953 1.00 96.81 100 TYR A CA 1
ATOM 840 C C . TYR A 1 100 ? 0.917 -4.602 -8.595 1.00 96.81 100 TYR A C 1
ATOM 842 O O . TYR A 1 100 ? 0.527 -5.140 -7.560 1.00 96.81 100 TYR A O 1
ATOM 850 N N . LEU A 1 101 ? 1.612 -3.463 -8.603 1.00 95.50 101 LEU A N 1
ATOM 851 C CA . LEU A 1 101 ? 1.924 -2.700 -7.389 1.00 95.50 101 LEU A CA 1
ATOM 852 C C . LEU A 1 101 ? 0.869 -1.634 -7.087 1.00 95.50 101 LEU A C 1
ATOM 854 O O . LEU A 1 101 ? 0.691 -1.233 -5.935 1.00 95.50 101 LEU A O 1
ATOM 858 N N . ARG A 1 102 ? 0.218 -1.134 -8.143 1.00 93.38 102 ARG A N 1
ATOM 859 C CA . ARG A 1 102 ? -0.785 -0.074 -8.097 1.00 93.38 102 ARG A CA 1
ATOM 860 C C . ARG A 1 102 ? -1.937 -0.449 -9.012 1.00 93.38 102 ARG A C 1
ATOM 862 O O . ARG A 1 102 ? -1.722 -0.913 -10.129 1.00 93.38 102 ARG A O 1
ATOM 869 N N . TRP A 1 103 ? -3.153 -0.184 -8.552 1.00 92.50 103 TRP A N 1
ATOM 870 C CA . TRP A 1 103 ? -4.368 -0.403 -9.334 1.00 92.50 103 TRP A CA 1
ATOM 871 C C . TRP A 1 103 ? -4.348 0.384 -10.652 1.00 92.50 103 TRP A C 1
ATOM 873 O O . TRP A 1 103 ? -4.659 -0.179 -11.691 1.00 92.50 103 TRP A O 1
ATOM 883 N N . ILE A 1 104 ? -3.858 1.630 -10.636 1.00 92.88 104 ILE A N 1
ATOM 884 C CA . ILE A 1 104 ? -3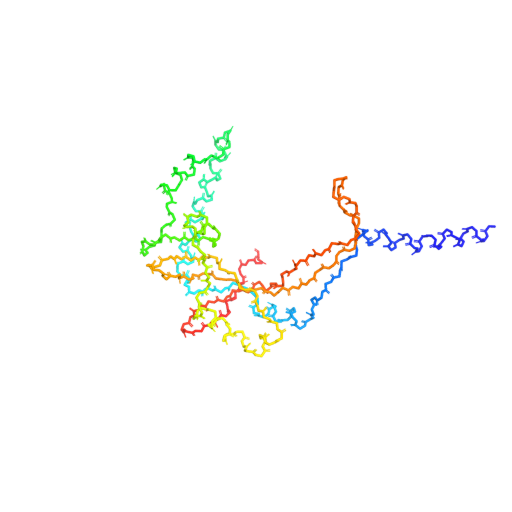.805 2.493 -11.826 1.00 92.88 104 ILE A CA 1
ATOM 885 C C . ILE A 1 104 ? -2.959 1.908 -12.965 1.00 92.88 104 ILE A C 1
ATOM 887 O O . ILE A 1 104 ? -3.265 2.136 -14.128 1.00 92.88 104 ILE A O 1
ATOM 891 N N . ASP A 1 105 ? -1.917 1.130 -12.651 1.00 93.06 105 ASP A N 1
ATOM 892 C CA . ASP A 1 105 ? -1.088 0.495 -13.681 1.00 93.06 105 ASP A CA 1
ATOM 893 C C . ASP A 1 105 ? -1.899 -0.569 -14.432 1.00 93.06 105 ASP A C 1
ATOM 895 O O . ASP A 1 105 ? -1.861 -0.634 -15.656 1.00 93.06 105 ASP A O 1
ATOM 899 N N . TYR A 1 106 ? -2.703 -1.347 -13.705 1.00 93.62 106 TYR A N 1
ATOM 900 C CA . TYR A 1 106 ? -3.625 -2.310 -14.302 1.00 93.62 106 TYR A CA 1
ATOM 901 C C . TYR A 1 106 ? -4.724 -1.623 -15.124 1.00 93.62 106 TYR A C 1
ATOM 903 O O . TYR A 1 106 ? -5.022 -2.063 -16.236 1.00 93.62 106 TYR A O 1
ATOM 911 N N . GLU A 1 107 ? -5.317 -0.542 -14.610 1.00 94.50 107 GLU A N 1
ATOM 912 C CA . GLU A 1 107 ? -6.381 0.174 -15.327 1.00 94.50 107 GLU A CA 1
ATOM 913 C C . GLU A 1 107 ? -5.859 0.825 -16.610 1.00 94.50 107 GLU A C 1
ATOM 915 O O . GLU A 1 107 ? -6.509 0.730 -17.647 1.00 94.50 107 GLU A O 1
ATOM 920 N N . ASN A 1 108 ? -4.662 1.414 -16.577 1.00 94.88 108 ASN A N 1
ATOM 921 C CA . ASN A 1 108 ? -4.026 1.987 -17.762 1.00 94.88 108 ASN A CA 1
ATOM 922 C C . ASN A 1 108 ? -3.671 0.920 -18.807 1.00 94.88 108 ASN A C 1
ATOM 924 O O . ASN A 1 108 ? -3.812 1.165 -20.002 1.00 94.88 108 ASN A O 1
ATOM 928 N N . GLU A 1 109 ? -3.211 -0.258 -18.372 1.00 92.62 109 GLU A N 1
ATOM 929 C CA . GLU A 1 109 ? -2.852 -1.361 -19.274 1.00 92.62 109 GLU A CA 1
ATOM 930 C C . GLU A 1 109 ? -4.082 -2.023 -19.915 1.00 92.62 109 GLU A C 1
ATOM 932 O O . GLU A 1 109 ? -4.029 -2.437 -21.072 1.00 92.62 109 GLU A O 1
ATOM 937 N N . THR A 1 110 ? -5.179 -2.162 -19.165 1.00 92.44 110 THR A N 1
ATOM 938 C CA . THR A 1 110 ? -6.322 -3.003 -19.567 1.00 92.44 110 THR A CA 1
ATOM 939 C C . THR A 1 110 ? -7.597 -2.233 -19.896 1.00 92.44 110 THR A C 1
ATOM 941 O O . THR A 1 110 ? -8.510 -2.801 -20.498 1.00 92.44 110 THR A O 1
ATOM 944 N N . GLY A 1 111 ? -7.702 -0.971 -19.477 1.00 94.31 111 GLY A N 1
ATOM 945 C CA . GLY A 1 111 ? -8.929 -0.176 -19.534 1.00 94.31 111 GLY A CA 1
ATOM 946 C C . GLY A 1 111 ? -10.034 -0.648 -18.578 1.00 94.31 111 GLY A C 1
ATOM 947 O O . GLY A 1 111 ? -11.163 -0.170 -18.684 1.00 94.31 111 GLY A O 1
ATOM 948 N N . LYS A 1 112 ? -9.755 -1.602 -17.677 1.00 92.44 112 LYS A N 1
ATOM 949 C CA . LYS A 1 112 ? -10.734 -2.165 -16.737 1.00 92.44 112 LYS A CA 1
ATOM 950 C C . LYS A 1 112 ? -10.514 -1.614 -15.336 1.00 92.44 112 LYS A C 1
ATOM 952 O O . LYS A 1 112 ? -9.410 -1.720 -14.816 1.00 92.44 112 LYS A O 1
ATOM 957 N N . GLU A 1 113 ? -11.581 -1.121 -14.710 1.00 91.81 113 GLU A N 1
ATOM 958 C CA . GLU A 1 113 ? -11.554 -0.695 -13.307 1.00 91.81 113 GLU A CA 1
ATOM 959 C C . GLU A 1 113 ? -11.295 -1.893 -12.379 1.00 91.81 113 GLU A C 1
ATOM 961 O O . GLU A 1 113 ? -11.823 -2.990 -12.600 1.00 91.81 113 GLU A O 1
ATOM 966 N N . VAL A 1 114 ? -10.514 -1.683 -11.317 1.00 92.12 114 VAL A N 1
ATOM 967 C CA . VAL A 1 114 ? -10.217 -2.719 -10.323 1.00 92.12 114 VAL A CA 1
ATOM 968 C C . VAL A 1 114 ? -10.568 -2.253 -8.911 1.00 92.12 114 VAL A C 1
ATOM 970 O O . VAL A 1 114 ? -10.202 -1.169 -8.465 1.00 92.12 114 VAL A O 1
ATOM 973 N N . LYS A 1 115 ? -11.290 -3.099 -8.170 1.00 94.50 115 LYS A N 1
ATOM 974 C CA . LYS A 1 115 ? -11.728 -2.828 -6.793 1.00 94.50 115 LYS A CA 1
ATOM 975 C C . LYS A 1 115 ? -11.324 -3.960 -5.869 1.00 94.50 115 LYS A C 1
ATOM 977 O O . LYS A 1 115 ? -11.199 -5.105 -6.299 1.00 94.50 115 LYS A O 1
ATOM 982 N N . ILE A 1 116 ? -11.135 -3.638 -4.587 1.00 95.81 116 ILE A N 1
ATOM 983 C CA . ILE A 1 116 ? -10.923 -4.659 -3.554 1.00 95.81 116 ILE A CA 1
ATOM 984 C C . ILE A 1 116 ? -12.197 -5.506 -3.483 1.00 95.81 116 ILE A C 1
ATOM 986 O O . ILE A 1 116 ? -13.265 -4.935 -3.248 1.00 95.81 116 ILE A O 1
ATOM 990 N N . PRO A 1 117 ? -12.116 -6.832 -3.695 1.00 96.62 117 PRO A N 1
ATOM 991 C CA . PRO A 1 117 ? -13.289 -7.687 -3.602 1.00 96.62 117 PRO A CA 1
ATOM 992 C C . PRO A 1 117 ? -13.927 -7.604 -2.212 1.00 96.62 117 PRO A C 1
ATOM 994 O O . PRO A 1 117 ? -13.236 -7.430 -1.202 1.00 96.62 117 PRO A O 1
ATOM 997 N N . SER A 1 118 ? -15.253 -7.728 -2.155 1.00 96.06 118 SER A N 1
ATOM 998 C CA . SER A 1 118 ? -16.023 -7.512 -0.926 1.00 96.06 118 SER A CA 1
ATOM 999 C C . SER A 1 118 ? -15.615 -8.453 0.206 1.00 96.06 118 SER A C 1
ATOM 1001 O O . SER A 1 118 ? -15.557 -8.021 1.351 1.00 96.06 118 SER A O 1
ATOM 1003 N N . ASP A 1 119 ? -15.238 -9.698 -0.092 1.00 95.75 119 ASP A N 1
ATOM 1004 C CA . ASP A 1 119 ? -14.791 -10.659 0.919 1.00 95.75 119 ASP A CA 1
ATOM 1005 C C . ASP A 1 119 ? -13.464 -10.240 1.584 1.00 95.75 119 ASP A C 1
ATOM 1007 O O . ASP A 1 119 ? -13.256 -10.489 2.772 1.00 95.75 119 ASP A O 1
ATOM 1011 N N . TYR A 1 120 ? -12.569 -9.560 0.859 1.00 96.75 120 TYR A N 1
ATOM 1012 C CA . TYR A 1 120 ? -11.342 -8.984 1.424 1.00 96.75 120 TYR A CA 1
ATOM 1013 C C . TYR A 1 120 ? -11.650 -7.751 2.279 1.00 96.75 120 TYR A C 1
ATOM 1015 O O . TYR A 1 120 ? -11.077 -7.590 3.359 1.00 96.75 120 TYR A O 1
ATOM 1023 N N . VAL A 1 121 ? -12.580 -6.905 1.827 1.00 96.00 121 VAL A N 1
ATOM 1024 C CA . VAL A 1 121 ? -13.053 -5.739 2.589 1.00 96.00 121 VAL A CA 1
ATOM 1025 C C . VAL A 1 121 ? -13.709 -6.180 3.900 1.00 96.00 121 VAL A C 1
ATOM 1027 O O . VAL A 1 121 ? -13.387 -5.637 4.954 1.00 96.00 121 VAL A O 1
ATOM 1030 N N . GLU A 1 122 ? -14.562 -7.204 3.865 1.00 95.38 122 GLU A N 1
ATOM 1031 C CA . GLU A 1 122 ? -15.235 -7.756 5.044 1.00 95.38 122 GLU A CA 1
ATOM 1032 C C . GLU A 1 122 ? -14.249 -8.322 6.069 1.00 95.38 122 GLU A C 1
ATOM 1034 O O . GLU A 1 122 ? -14.406 -8.066 7.262 1.00 95.38 122 GLU A O 1
ATOM 1039 N N . LYS A 1 123 ? -13.193 -9.025 5.635 1.00 96.19 123 LYS A N 1
ATOM 1040 C CA . LYS A 1 123 ? -12.127 -9.506 6.537 1.00 96.19 123 LYS A CA 1
ATOM 1041 C C . LYS A 1 123 ? -11.476 -8.348 7.305 1.00 96.19 123 LYS A C 1
ATOM 1043 O O . LYS A 1 123 ? -11.249 -8.466 8.509 1.00 96.19 123 LYS A O 1
ATOM 1048 N N . ILE A 1 124 ? -11.204 -7.226 6.631 1.00 95.88 124 ILE A N 1
ATOM 1049 C CA . ILE A 1 124 ? -10.618 -6.024 7.250 1.00 95.88 124 ILE A CA 1
ATOM 1050 C C . ILE A 1 124 ? -11.628 -5.367 8.197 1.00 95.88 124 ILE A C 1
ATOM 1052 O O . ILE A 1 124 ? -11.307 -5.081 9.347 1.00 95.88 124 ILE A O 1
ATOM 1056 N N . ILE A 1 125 ? -12.864 -5.173 7.739 1.00 93.75 125 ILE A N 1
ATOM 1057 C CA . ILE A 1 125 ? -13.958 -4.575 8.516 1.00 93.75 125 ILE A CA 1
ATOM 1058 C C . ILE A 1 125 ? -14.226 -5.356 9.806 1.00 93.75 125 ILE A C 1
ATOM 1060 O O . ILE A 1 125 ? -14.330 -4.757 10.876 1.00 93.75 125 ILE A O 1
ATOM 1064 N N . ASN A 1 126 ? -14.288 -6.684 9.725 1.00 94.62 126 ASN A N 1
ATOM 1065 C CA . ASN A 1 126 ? -14.525 -7.545 10.880 1.00 94.62 126 ASN A CA 1
ATOM 1066 C C . ASN A 1 126 ? -13.387 -7.459 11.904 1.00 94.62 126 ASN A C 1
ATOM 1068 O O . ASN A 1 126 ? -13.645 -7.536 13.101 1.00 94.62 126 ASN A O 1
ATOM 1072 N N . PHE A 1 127 ? -12.146 -7.263 11.452 1.00 95.44 127 PHE A N 1
ATOM 1073 C CA . PHE A 1 127 ? -11.011 -7.036 12.344 1.00 95.44 127 PHE A CA 1
ATOM 1074 C C . PHE A 1 127 ? -11.039 -5.653 13.013 1.00 95.44 127 PHE A C 1
ATOM 1076 O O . PHE A 1 127 ? -10.710 -5.536 14.192 1.00 95.44 127 PHE A O 1
ATOM 1083 N N . ILE A 1 128 ? -11.436 -4.610 12.277 1.00 94.69 128 ILE A N 1
ATOM 1084 C CA . ILE A 1 128 ? -11.540 -3.239 12.803 1.00 94.69 128 ILE A CA 1
ATOM 1085 C C . ILE A 1 128 ? -12.667 -3.124 13.841 1.00 94.69 128 ILE A C 1
ATOM 1087 O O . ILE A 1 128 ? -12.518 -2.394 14.823 1.00 94.69 128 ILE A O 1
ATOM 1091 N N . GLY A 1 129 ? -13.770 -3.846 13.639 1.00 93.50 129 GLY A N 1
ATOM 1092 C CA . GLY A 1 129 ? -14.971 -3.776 14.472 1.00 93.50 129 GLY A CA 1
ATOM 1093 C C . GLY A 1 129 ? -15.987 -2.773 13.922 1.00 93.50 129 GLY A C 1
ATOM 1094 O O . GLY A 1 129 ? -15.647 -1.633 13.591 1.00 93.50 129 GLY A O 1
ATOM 1095 N N . LYS A 1 130 ? -17.250 -3.205 13.805 1.00 88.94 130 LYS A N 1
ATOM 1096 C CA . LYS A 1 130 ? -18.340 -2.415 13.198 1.00 88.94 130 LYS A CA 1
ATOM 1097 C C . LYS A 1 130 ? -18.581 -1.092 13.927 1.00 88.94 130 LYS A C 1
ATOM 1099 O O . LYS A 1 130 ? -18.851 -0.086 13.282 1.00 88.94 130 LYS A O 1
ATOM 1104 N N . GLU A 1 131 ? -18.393 -1.074 15.241 1.00 90.12 131 GLU A N 1
ATOM 1105 C CA . GLU A 1 131 ? -18.539 0.107 16.090 1.00 90.12 131 GLU A CA 1
ATOM 1106 C C . GLU A 1 131 ? -17.564 1.237 15.729 1.00 90.12 131 GLU A C 1
ATOM 1108 O O . GLU A 1 131 ? -17.877 2.413 15.911 1.00 90.12 131 GLU A O 1
ATOM 1113 N N . ASN A 1 132 ? -16.387 0.900 15.192 1.00 89.88 132 ASN A N 1
ATOM 1114 C CA . ASN A 1 132 ? -15.409 1.896 14.755 1.00 89.88 132 ASN A CA 1
ATOM 1115 C C . ASN A 1 132 ? -15.740 2.422 13.350 1.00 89.88 132 ASN A C 1
ATOM 1117 O O . ASN A 1 132 ? -15.441 3.577 13.054 1.00 89.88 132 ASN A O 1
ATOM 1121 N N . LEU A 1 133 ? -16.400 1.614 12.512 1.00 85.50 133 LEU A N 1
ATOM 1122 C CA . LEU A 1 133 ? -16.789 1.988 11.146 1.00 85.50 133 LEU A CA 1
ATOM 1123 C C . LEU A 1 133 ? -17.911 3.021 11.107 1.00 85.50 133 LEU A C 1
ATOM 1125 O O . LEU A 1 133 ? -17.875 3.907 10.253 1.00 85.50 133 LEU A O 1
ATOM 1129 N N . GLU A 1 134 ? -18.877 2.909 12.024 1.00 85.62 134 GLU A N 1
ATOM 1130 C CA . GLU A 1 134 ? -19.971 3.880 12.176 1.00 85.62 134 GLU A CA 1
ATOM 1131 C C . GLU A 1 134 ? -19.445 5.274 12.533 1.00 85.62 134 GLU A C 1
ATOM 1133 O O . GLU A 1 134 ? -20.017 6.281 12.125 1.00 85.62 134 GLU A O 1
ATOM 1138 N N . LYS A 1 135 ? -18.329 5.329 13.269 1.00 88.62 135 LYS A N 1
ATOM 1139 C CA . LYS A 1 135 ? -17.673 6.581 13.652 1.00 88.62 135 LYS A CA 1
ATOM 1140 C C . LYS A 1 135 ? -16.785 7.112 12.536 1.00 88.62 135 LYS A C 1
ATOM 1142 O O . LYS A 1 135 ? -16.901 8.271 12.148 1.00 88.62 135 LYS A O 1
ATOM 1147 N N . TYR A 1 136 ? -15.890 6.263 12.029 1.00 90.75 136 TYR A N 1
ATOM 1148 C CA . TYR A 1 136 ? -14.906 6.627 11.018 1.00 90.75 136 TYR A CA 1
ATOM 1149 C C . TYR A 1 136 ? -14.696 5.469 10.042 1.00 90.75 136 TYR A C 1
ATOM 1151 O O . TYR A 1 136 ? -14.094 4.448 10.370 1.00 90.75 136 TYR A O 1
ATOM 1159 N N . THR A 1 137 ? -15.151 5.641 8.803 1.00 92.25 137 THR A N 1
ATOM 1160 C CA . THR A 1 137 ? -14.931 4.648 7.748 1.00 92.25 137 THR A CA 1
ATOM 1161 C C . THR A 1 137 ? -13.480 4.715 7.249 1.00 92.25 137 THR A C 1
ATOM 1163 O O . THR A 1 137 ? -13.018 5.795 6.863 1.00 92.25 137 THR A O 1
ATOM 1166 N N . PRO A 1 138 ? -12.736 3.594 7.230 1.00 94.00 138 PRO A N 1
ATOM 1167 C CA . PRO A 1 138 ? -11.391 3.569 6.687 1.00 94.00 138 PRO A CA 1
ATOM 1168 C C . PRO A 1 138 ? -11.432 3.716 5.165 1.00 94.00 138 PRO A C 1
ATOM 1170 O O . PRO A 1 138 ? -12.183 3.039 4.465 1.00 94.00 138 PRO A O 1
ATOM 1173 N N . ASN A 1 139 ? -10.552 4.556 4.642 1.00 94.50 139 ASN A N 1
ATOM 1174 C CA . ASN A 1 139 ? -10.190 4.567 3.239 1.00 94.50 139 ASN A CA 1
ATOM 1175 C C . ASN A 1 139 ? -9.222 3.411 2.961 1.00 94.50 139 ASN A C 1
ATOM 1177 O O . ASN A 1 139 ? -8.082 3.416 3.451 1.00 94.50 139 ASN A O 1
ATOM 1181 N N . LEU A 1 140 ? -9.695 2.429 2.191 1.00 95.00 140 LEU A N 1
ATOM 1182 C CA . LEU A 1 140 ? -8.921 1.265 1.779 1.00 95.00 140 LEU A CA 1
ATOM 1183 C C . LEU A 1 140 ? -8.279 1.502 0.413 1.00 95.00 140 LEU A C 1
ATOM 1185 O O . LEU A 1 140 ? -8.945 1.914 -0.532 1.00 95.00 140 LEU A O 1
ATOM 1189 N N . SER A 1 141 ? -6.992 1.187 0.300 1.00 92.25 141 SER A N 1
ATOM 1190 C CA . SER A 1 141 ? -6.257 1.247 -0.964 1.00 92.25 141 SER A CA 1
ATOM 1191 C C . SER A 1 141 ? -5.612 -0.099 -1.271 1.00 92.25 141 SER A C 1
ATOM 1193 O O . SER A 1 141 ? -4.961 -0.695 -0.404 1.00 92.25 141 SER A O 1
ATOM 1195 N N . MET A 1 142 ? -5.810 -0.580 -2.500 1.00 91.38 142 MET A N 1
ATOM 1196 C CA . MET A 1 142 ? -5.191 -1.801 -3.004 1.00 91.38 142 MET A CA 1
ATOM 1197 C C . MET A 1 142 ? -3.774 -1.506 -3.482 1.00 91.38 142 MET A C 1
ATOM 1199 O O . MET A 1 142 ? -3.560 -0.562 -4.243 1.00 91.38 142 MET A O 1
ATOM 1203 N N . SER A 1 143 ? -2.824 -2.326 -3.038 1.00 88.31 143 SER A N 1
ATOM 1204 C CA . SER A 1 143 ? -1.431 -2.242 -3.476 1.00 88.31 143 SER A CA 1
ATOM 1205 C C . SER A 1 143 ? -1.036 -3.497 -4.235 1.00 88.31 143 SER A C 1
ATOM 1207 O O . SER A 1 143 ? -1.387 -3.606 -5.396 1.00 88.31 143 SER A O 1
ATOM 1209 N N . TYR A 1 144 ? -0.353 -4.454 -3.614 1.00 96.94 144 TYR A N 1
ATOM 1210 C CA . TYR A 1 144 ? 0.043 -5.675 -4.305 1.00 96.94 144 TYR A CA 1
ATOM 1211 C C . TYR A 1 144 ? -1.179 -6.545 -4.588 1.00 96.94 144 TYR A C 1
ATOM 1213 O O . TYR A 1 144 ? -1.923 -6.891 -3.665 1.00 96.94 144 TYR A O 1
ATOM 1221 N N . PHE A 1 145 ? -1.377 -6.914 -5.848 1.00 97.75 145 PHE A N 1
ATOM 1222 C CA . PHE A 1 145 ? -2.401 -7.868 -6.268 1.00 97.75 145 PHE A CA 1
ATOM 1223 C C . PHE A 1 145 ? -2.003 -8.549 -7.573 1.00 97.75 145 PHE A C 1
ATOM 1225 O O . PHE A 1 145 ? -1.097 -8.110 -8.280 1.00 97.75 145 PHE A O 1
ATOM 1232 N N . TYR A 1 146 ? -2.713 -9.616 -7.905 1.00 97.44 146 TYR A N 1
ATOM 1233 C CA . TYR A 1 146 ? -2.684 -10.226 -9.228 1.00 97.44 146 TYR A CA 1
ATOM 1234 C C . TYR A 1 146 ? -4.106 -10.561 -9.668 1.00 97.44 146 TYR A C 1
ATOM 1236 O O . TYR A 1 146 ? -5.055 -10.472 -8.883 1.00 97.44 146 TYR A O 1
ATOM 1244 N N . ILE A 1 147 ? -4.244 -10.934 -10.936 1.00 95.75 147 ILE A N 1
ATOM 1245 C CA . ILE A 1 147 ? -5.514 -11.360 -11.515 1.00 95.75 147 ILE A CA 1
ATOM 1246 C C . ILE A 1 147 ? -5.472 -12.870 -11.763 1.00 95.75 147 ILE A C 1
ATOM 1248 O O . ILE A 1 147 ? -4.536 -13.384 -12.381 1.00 95.75 147 ILE A O 1
ATOM 1252 N N . ASP A 1 148 ? -6.493 -13.580 -11.288 1.00 94.25 148 ASP A N 1
ATOM 1253 C CA . ASP A 1 148 ? -6.717 -14.996 -11.574 1.00 94.25 148 ASP A CA 1
ATOM 1254 C C . ASP A 1 148 ? -8.032 -15.189 -12.338 1.00 94.25 148 ASP A C 1
ATOM 1256 O O . ASP A 1 148 ? -9.126 -15.160 -11.769 1.00 94.25 148 ASP A O 1
ATOM 1260 N N . GLY A 1 149 ? -7.926 -15.328 -13.663 1.00 90.25 149 GLY A N 1
ATOM 1261 C CA . GLY A 1 149 ? -9.086 -15.265 -14.553 1.00 90.25 149 GLY A CA 1
ATOM 1262 C C . GLY A 1 149 ? -9.672 -13.854 -14.546 1.00 90.25 149 GLY A C 1
ATOM 1263 O O . GLY A 1 149 ? -8.995 -12.916 -14.949 1.00 90.25 149 GLY A O 1
ATOM 1264 N N . ASP A 1 150 ? -10.894 -13.706 -14.039 1.00 88.31 150 ASP A N 1
ATOM 1265 C CA . ASP A 1 150 ? -11.550 -12.404 -13.834 1.00 88.31 150 ASP A CA 1
ATOM 1266 C C . ASP A 1 150 ? -11.526 -11.948 -12.364 1.00 88.31 150 ASP A C 1
ATOM 1268 O O . ASP A 1 150 ? -12.126 -10.934 -12.003 1.00 88.31 150 ASP A O 1
ATOM 1272 N N . LYS A 1 151 ? -10.863 -12.707 -11.482 1.00 93.81 151 LYS A N 1
ATOM 1273 C CA . LYS A 1 151 ? -10.836 -12.423 -10.046 1.00 93.81 151 LYS A CA 1
ATOM 1274 C C . LYS A 1 151 ? -9.606 -11.617 -9.678 1.00 93.81 151 LYS A C 1
ATOM 1276 O O . LYS A 1 151 ? -8.477 -12.017 -9.951 1.00 93.81 151 LYS A O 1
ATOM 1281 N N . VAL A 1 152 ? -9.837 -10.513 -8.982 1.00 95.94 152 VAL A N 1
ATOM 1282 C CA . VAL A 1 152 ? -8.775 -9.746 -8.337 1.00 95.94 152 VAL A CA 1
ATOM 1283 C C . VAL A 1 152 ? -8.383 -10.458 -7.054 1.00 95.94 152 VAL A C 1
ATOM 1285 O O . VAL A 1 152 ? -9.247 -10.751 -6.230 1.00 95.94 152 VAL A O 1
ATOM 1288 N N . VAL A 1 153 ? -7.092 -10.714 -6.870 1.00 97.31 153 VAL A N 1
ATOM 1289 C CA . VAL A 1 153 ? -6.561 -11.340 -5.658 1.00 97.31 153 VAL A CA 1
ATOM 1290 C C . VAL A 1 153 ? -5.629 -10.354 -4.955 1.00 97.31 153 VAL A C 1
ATOM 1292 O O . VAL A 1 153 ? -4.452 -10.250 -5.317 1.00 97.31 153 VAL A O 1
ATOM 1295 N N . PRO A 1 154 ? -6.132 -9.598 -3.959 1.00 97.38 154 PRO A N 1
ATOM 1296 C CA . PRO A 1 154 ? -5.296 -8.743 -3.132 1.00 97.38 154 PRO A CA 1
ATOM 1297 C C . PRO A 1 154 ? -4.276 -9.559 -2.336 1.00 97.38 154 PRO A C 1
ATOM 1299 O O . PRO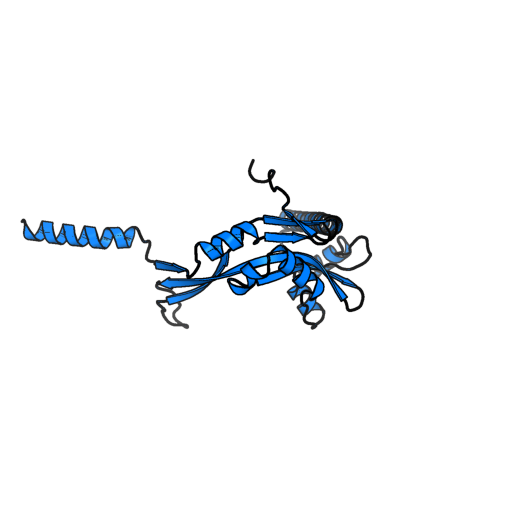 A 1 154 ? -4.632 -10.490 -1.616 1.00 97.38 154 PRO A O 1
ATOM 1302 N N . ILE A 1 155 ? -3.013 -9.156 -2.425 1.00 97.88 155 ILE A N 1
ATOM 1303 C CA . ILE A 1 155 ? -1.918 -9.640 -1.574 1.00 97.88 155 ILE A CA 1
ATOM 1304 C C . ILE A 1 155 ? -1.715 -8.659 -0.419 1.00 97.88 155 ILE A C 1
ATOM 1306 O O . ILE A 1 155 ? -1.577 -9.066 0.735 1.00 97.88 155 ILE A O 1
ATOM 1310 N N . ARG A 1 156 ? -1.751 -7.355 -0.720 1.00 96.69 156 ARG A N 1
ATOM 1311 C CA . ARG A 1 156 ? -1.505 -6.278 0.239 1.00 96.69 156 ARG A CA 1
ATOM 1312 C C . ARG A 1 156 ? -2.466 -5.115 0.017 1.00 96.69 156 ARG A C 1
ATOM 1314 O O . ARG A 1 156 ? -2.578 -4.575 -1.089 1.00 96.69 156 ARG A O 1
ATOM 1321 N N . THR A 1 157 ? -3.102 -4.660 1.087 1.00 96.50 157 THR A N 1
ATOM 1322 C CA . THR A 1 157 ? -3.911 -3.436 1.109 1.00 96.50 157 THR A CA 1
ATOM 1323 C C . THR A 1 157 ? -3.464 -2.520 2.245 1.00 96.50 157 THR A C 1
ATOM 1325 O O . THR A 1 157 ? -2.643 -2.883 3.091 1.00 96.50 157 THR A O 1
ATOM 1328 N N . SER A 1 158 ? -3.969 -1.291 2.259 1.00 94.31 158 SER A N 1
ATOM 1329 C CA . SER A 1 158 ? -3.748 -0.359 3.363 1.00 94.31 158 SER A CA 1
ATOM 1330 C C . SER A 1 158 ? -5.050 0.291 3.800 1.00 94.31 158 SER A C 1
ATOM 1332 O O . SER A 1 158 ? -5.900 0.587 2.962 1.00 94.31 158 SER A O 1
ATOM 1334 N N . ALA A 1 159 ? -5.188 0.520 5.106 1.00 95.75 159 ALA A N 1
ATOM 1335 C CA . ALA A 1 159 ? -6.284 1.279 5.692 1.00 95.75 159 ALA A CA 1
ATOM 1336 C C . ALA A 1 159 ? -5.760 2.598 6.263 1.00 95.75 159 ALA A C 1
ATOM 1338 O O . ALA A 1 159 ? -4.774 2.637 7.007 1.00 95.75 159 ALA A O 1
ATOM 1339 N N . SER A 1 160 ? -6.446 3.682 5.922 1.00 95.06 160 SER A N 1
ATOM 1340 C CA . SER A 1 160 ? -6.133 5.044 6.355 1.00 95.06 160 SER A CA 1
ATOM 1341 C C . SER A 1 160 ? -7.416 5.792 6.684 1.00 95.06 160 SER A C 1
ATOM 1343 O O . SER A 1 160 ? -8.469 5.453 6.159 1.00 95.06 160 SER A O 1
ATOM 1345 N N . TYR A 1 161 ? -7.349 6.807 7.539 1.00 95.25 161 TYR A N 1
ATOM 1346 C CA . TYR A 1 161 ? -8.530 7.578 7.929 1.00 95.25 161 TYR A CA 1
ATOM 1347 C C . TYR A 1 161 ? -8.397 9.002 7.405 1.00 95.25 161 TYR A C 1
ATOM 1349 O O . TYR A 1 161 ? -7.435 9.701 7.726 1.00 95.25 161 TYR A O 1
ATOM 1357 N N . LEU A 1 162 ? -9.337 9.398 6.550 1.00 94.12 162 LEU A N 1
ATOM 1358 C CA . LEU A 1 162 ? -9.326 10.701 5.893 1.00 94.12 162 LEU A CA 1
ATOM 1359 C C . LEU A 1 162 ? -9.789 11.779 6.870 1.00 94.12 162 LEU A C 1
ATOM 1361 O O . LEU A 1 162 ? -10.792 11.605 7.558 1.00 94.12 162 LEU A O 1
ATOM 1365 N N . TYR A 1 163 ? -9.083 12.900 6.892 1.00 94.00 163 TYR A N 1
ATOM 1366 C CA . TYR A 1 163 ? -9.482 14.102 7.620 1.00 94.00 163 TYR A CA 1
ATOM 1367 C C . TYR A 1 163 ? -9.222 15.325 6.736 1.00 94.00 163 TYR A C 1
ATOM 1369 O O . TYR A 1 163 ? -8.362 15.291 5.855 1.00 94.00 163 TYR A O 1
ATOM 1377 N N . ARG A 1 164 ? -9.979 16.401 6.908 1.00 94.00 164 ARG A N 1
ATOM 1378 C CA . ARG A 1 164 ? -9.821 17.640 6.146 1.00 94.00 164 ARG A CA 1
ATOM 1379 C C . ARG A 1 164 ? -8.831 18.555 6.837 1.00 94.00 164 ARG A C 1
ATOM 1381 O O . ARG A 1 164 ? -8.774 18.664 8.062 1.00 94.00 164 ARG A O 1
ATOM 1388 N N . ILE A 1 165 ? -8.064 19.251 6.018 1.00 93.38 165 ILE A N 1
ATOM 1389 C CA . ILE A 1 165 ? -7.111 20.263 6.442 1.00 93.38 165 ILE A CA 1
ATOM 1390 C C . ILE A 1 165 ? -7.493 21.565 5.751 1.00 93.38 165 ILE A C 1
ATOM 1392 O O . ILE A 1 165 ? -7.647 21.604 4.533 1.00 93.38 165 ILE A O 1
ATOM 1396 N N . LYS A 1 166 ? -7.595 22.640 6.530 1.00 92.50 166 LYS A N 1
ATOM 1397 C CA . LYS A 1 166 ? -7.675 24.010 6.027 1.00 92.50 166 LYS A CA 1
ATOM 1398 C C . LYS A 1 166 ? -6.384 24.732 6.363 1.00 92.50 166 LYS A C 1
ATOM 1400 O O . LYS A 1 166 ? -6.034 24.869 7.536 1.00 92.50 166 LYS A O 1
ATOM 1405 N N . THR A 1 167 ? -5.693 25.200 5.332 1.00 90.31 167 THR A N 1
ATOM 1406 C CA . THR A 1 167 ? -4.494 26.026 5.478 1.00 90.31 167 THR A CA 1
ATOM 1407 C C . THR A 1 167 ? -4.818 27.451 5.048 1.00 90.31 167 THR A C 1
ATOM 1409 O O . THR A 1 167 ? -5.147 27.691 3.888 1.00 90.31 167 THR A O 1
ATOM 1412 N N . PHE A 1 168 ? -4.732 28.395 5.980 1.00 88.88 168 PHE A N 1
ATOM 1413 C CA . PHE A 1 168 ? -4.870 29.824 5.718 1.00 88.88 168 PHE A CA 1
ATOM 1414 C C . PHE A 1 168 ? -3.503 30.384 5.365 1.00 88.88 168 PHE A C 1
ATOM 1416 O O . PHE A 1 168 ? -2.598 30.389 6.205 1.00 88.88 168 PHE A O 1
ATOM 1423 N N . THR A 1 169 ? -3.354 30.793 4.109 1.00 84.50 169 THR A N 1
ATOM 1424 C CA . THR A 1 169 ? -2.108 31.326 3.568 1.00 84.50 169 THR A CA 1
ATOM 1425 C C . THR A 1 169 ? -2.285 32.005 2.219 1.00 84.50 169 THR A C 1
ATOM 1427 O O . THR A 1 169 ? -3.247 31.725 1.516 1.00 84.50 169 THR A O 1
ATOM 1430 N N . LEU A 1 170 ? -1.314 32.831 1.836 1.00 86.38 170 LEU A N 1
ATOM 1431 C CA . LEU A 1 170 ? -1.153 33.373 0.497 1.00 86.38 170 LEU A CA 1
ATOM 1432 C C . LEU A 1 170 ? -0.586 32.308 -0.461 1.00 86.38 170 LEU A C 1
ATOM 1434 O O . LEU A 1 170 ? 0.562 31.888 -0.320 1.00 86.38 170 LEU A O 1
ATOM 1438 N N . TYR A 1 171 ? -1.375 31.881 -1.446 1.00 86.19 171 TYR A N 1
ATOM 1439 C CA . TYR A 1 171 ? -0.922 30.975 -2.507 1.00 86.19 171 TYR A CA 1
ATOM 1440 C C . TYR A 1 171 ? -1.611 31.283 -3.840 1.00 86.19 171 TYR A C 1
ATOM 1442 O O . TYR A 1 171 ? -2.611 31.994 -3.879 1.00 86.19 171 TYR A O 1
ATOM 1450 N N . GLY A 1 172 ? -1.091 30.725 -4.930 1.00 85.81 172 GLY A N 1
ATOM 1451 C CA . GLY A 1 172 ? -1.586 30.964 -6.285 1.00 85.81 172 GLY A CA 1
ATOM 1452 C C . GLY A 1 172 ? -0.519 31.586 -7.175 1.00 85.81 172 GLY A C 1
ATOM 1453 O O . GLY A 1 172 ? 0.596 31.856 -6.731 1.00 85.81 172 GLY A O 1
ATOM 1454 N N . ASP A 1 173 ? -0.874 31.782 -8.435 1.00 87.69 173 ASP A N 1
ATOM 1455 C CA . ASP A 1 173 ? -0.038 32.405 -9.454 1.00 87.69 173 ASP A CA 1
ATOM 1456 C C . ASP A 1 173 ? -0.843 33.467 -10.216 1.00 87.69 173 ASP A C 1
ATOM 1458 O O . ASP A 1 173 ? -2.033 33.680 -9.966 1.00 87.69 173 ASP A O 1
ATOM 1462 N N . GLU A 1 174 ? -0.183 34.167 -11.135 1.00 91.69 174 GLU A N 1
ATOM 1463 C CA . GLU A 1 174 ? -0.784 35.253 -11.915 1.00 91.69 174 GLU A CA 1
ATOM 1464 C C . GLU A 1 174 ? -1.986 34.790 -12.761 1.00 91.69 174 GLU A C 1
ATOM 1466 O O . GLU A 1 174 ? -2.900 35.577 -12.999 1.00 91.69 174 GLU A O 1
ATOM 1471 N N . ALA A 1 175 ? -2.029 33.515 -13.170 1.00 89.00 175 ALA A N 1
ATOM 1472 C CA . ALA A 1 175 ? -3.094 32.962 -14.008 1.00 89.00 175 ALA A CA 1
ATOM 1473 C C . ALA A 1 175 ? -4.319 32.505 -13.195 1.00 89.00 175 ALA A C 1
ATOM 1475 O O . ALA A 1 175 ? -5.461 32.693 -13.614 1.00 89.00 175 ALA A O 1
ATOM 1476 N N . SER A 1 176 ? -4.088 31.906 -12.027 1.00 85.75 176 SER A N 1
ATOM 1477 C CA . SER A 1 176 ? -5.122 31.327 -11.157 1.00 85.75 176 SER A CA 1
ATOM 1478 C C . SER A 1 176 ? -5.641 32.307 -10.101 1.00 85.75 176 SER A C 1
ATOM 1480 O O . SER A 1 176 ? -6.610 31.999 -9.395 1.00 85.75 176 SER A O 1
ATOM 1482 N N . GLY A 1 177 ? -4.979 33.461 -9.982 1.00 90.00 177 GLY A N 1
ATOM 1483 C CA . GLY A 1 177 ? -5.212 34.466 -8.958 1.00 90.00 177 GLY A CA 1
ATOM 1484 C C . GLY A 1 177 ? -4.632 34.080 -7.596 1.00 90.00 177 GLY A C 1
ATOM 1485 O O . GLY A 1 177 ? -4.354 32.916 -7.297 1.00 90.00 177 GLY A O 1
ATOM 1486 N N . ILE A 1 178 ? -4.489 35.091 -6.740 1.00 88.75 178 ILE A N 1
ATOM 1487 C CA . ILE A 1 178 ? -4.044 34.929 -5.355 1.00 88.75 178 ILE A CA 1
ATOM 1488 C C . ILE A 1 178 ? -5.224 34.452 -4.494 1.00 88.75 178 ILE A C 1
ATOM 1490 O O . ILE A 1 178 ? -6.294 35.064 -4.484 1.00 88.75 178 ILE A O 1
ATOM 1494 N N . LYS A 1 179 ? -5.017 33.370 -3.741 1.00 88.81 179 LYS A N 1
ATOM 1495 C CA . LYS A 1 179 ? -5.980 32.746 -2.827 1.00 88.81 179 LYS A CA 1
ATOM 1496 C C . LYS A 1 179 ? -5.437 32.744 -1.399 1.00 88.81 179 LYS A C 1
ATOM 1498 O O . LYS A 1 179 ? -4.229 32.735 -1.179 1.00 88.81 179 LYS A O 1
ATOM 1503 N N . PHE A 1 180 ? -6.363 32.731 -0.439 1.00 88.31 180 PHE A N 1
ATOM 1504 C CA . PHE A 1 180 ? -6.059 32.822 0.995 1.00 88.31 180 PHE A CA 1
ATOM 1505 C C . PHE A 1 180 ? -6.343 31.533 1.784 1.00 88.31 180 PHE A C 1
ATOM 1507 O O . PHE A 1 180 ? -5.966 31.422 2.950 1.00 88.31 180 PHE A O 1
ATOM 1514 N N . ILE A 1 181 ? -7.051 30.572 1.181 1.00 88.31 181 ILE A N 1
ATOM 1515 C CA . ILE A 1 181 ? -7.505 29.341 1.842 1.00 88.31 181 ILE A CA 1
ATOM 1516 C C . ILE A 1 181 ? -7.244 28.154 0.929 1.00 88.31 181 ILE A C 1
ATOM 1518 O O . ILE A 1 181 ? -7.781 28.112 -0.174 1.00 88.31 181 ILE A O 1
ATOM 1522 N N . LYS A 1 182 ? -6.468 27.185 1.410 1.00 88.94 182 LYS A N 1
ATOM 1523 C CA . LYS A 1 182 ? -6.222 25.910 0.742 1.00 88.94 182 LYS A CA 1
ATOM 1524 C C . LYS A 1 182 ? -6.940 24.787 1.487 1.00 88.94 182 LYS A C 1
ATOM 1526 O O . LYS A 1 182 ? -6.704 24.592 2.682 1.00 88.94 182 LYS A O 1
ATOM 1531 N N . ASP A 1 183 ? -7.799 24.069 0.771 1.00 91.50 183 ASP A N 1
ATOM 1532 C CA . ASP A 1 183 ? -8.447 22.846 1.242 1.00 91.50 183 ASP A CA 1
ATOM 1533 C C . ASP A 1 183 ? -7.609 21.632 0.829 1.00 91.50 183 ASP A C 1
ATOM 1535 O O . ASP A 1 183 ? -7.331 21.438 -0.353 1.00 91.50 183 ASP A O 1
ATOM 1539 N N . ASP A 1 184 ? -7.212 20.820 1.805 1.00 91.69 184 ASP A N 1
ATOM 1540 C CA . ASP A 1 184 ? -6.421 19.603 1.617 1.00 91.69 184 ASP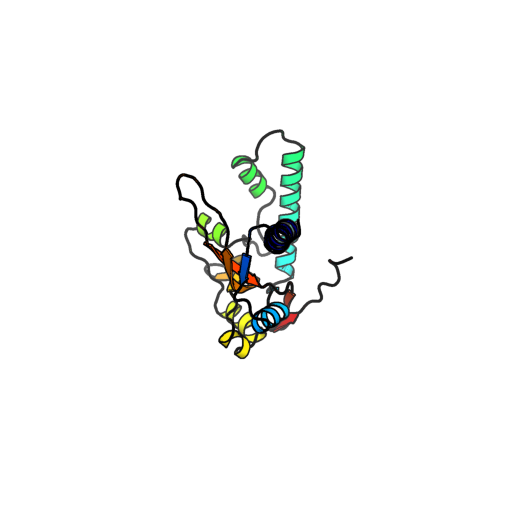 A CA 1
ATOM 1541 C C . ASP A 1 184 ? -7.080 18.415 2.346 1.00 91.69 184 ASP A C 1
ATOM 1543 O O . ASP A 1 184 ? -7.890 18.582 3.264 1.00 91.69 184 ASP A O 1
ATOM 1547 N N . ILE A 1 185 ? -6.701 17.194 1.961 1.00 93.56 185 ILE A N 1
ATOM 1548 C CA . ILE A 1 185 ? -7.103 15.957 2.643 1.00 93.56 185 ILE A CA 1
ATOM 1549 C C . ILE A 1 185 ? -5.865 15.319 3.272 1.00 93.56 185 ILE A C 1
ATOM 1551 O O . ILE A 1 185 ? -4.869 15.048 2.603 1.00 93.56 185 ILE A O 1
ATOM 1555 N N . GLY A 1 186 ? -5.933 15.087 4.577 1.00 92.31 186 GLY A N 1
ATOM 1556 C CA . GLY A 1 186 ? -4.945 14.355 5.349 1.00 92.31 186 GLY A CA 1
ATOM 1557 C C . GLY A 1 186 ? -5.303 12.878 5.477 1.00 92.31 186 GLY A C 1
ATOM 1558 O O . GLY A 1 186 ? -6.467 12.485 5.422 1.00 92.31 186 GLY A O 1
ATOM 1559 N N . LEU A 1 187 ? -4.276 12.054 5.677 1.00 92.38 187 LEU A N 1
ATOM 1560 C CA . LEU A 1 187 ? -4.401 10.619 5.923 1.00 92.38 187 LEU A CA 1
ATOM 1561 C C . LEU A 1 187 ? -3.823 10.309 7.300 1.00 92.38 187 LEU A C 1
ATOM 1563 O O . LEU A 1 187 ? -2.604 10.325 7.477 1.00 92.38 187 LEU A O 1
ATOM 1567 N N . ALA A 1 188 ? -4.677 10.008 8.273 1.00 90.94 188 ALA A N 1
ATOM 1568 C CA . ALA A 1 188 ? -4.233 9.465 9.545 1.00 90.94 188 ALA A CA 1
ATOM 1569 C C . ALA A 1 188 ? -3.892 7.981 9.343 1.00 90.94 188 ALA A C 1
ATOM 1571 O O . ALA A 1 188 ? -4.741 7.167 8.962 1.00 90.94 188 ALA A O 1
ATOM 1572 N N . LYS A 1 189 ? -2.616 7.646 9.549 1.00 83.94 189 LYS A N 1
ATOM 1573 C CA . LYS A 1 189 ? -2.063 6.292 9.432 1.00 83.94 189 LYS A CA 1
ATOM 1574 C C . LYS A 1 189 ? -1.529 5.872 10.798 1.00 83.94 189 LYS A C 1
ATOM 1576 O O . LYS A 1 189 ? -0.894 6.676 11.471 1.00 83.94 189 LYS A O 1
ATOM 1581 N N . GLY A 1 190 ? -1.757 4.622 11.190 1.00 83.00 190 GLY A N 1
ATOM 1582 C CA . GLY A 1 190 ? -1.233 4.085 12.449 1.00 83.00 190 GLY A CA 1
ATOM 1583 C C . GLY A 1 190 ? 0.159 3.476 12.349 1.00 83.00 190 GLY A C 1
ATOM 1584 O O . GLY A 1 190 ? 0.742 3.151 13.373 1.00 83.00 190 GLY A O 1
ATOM 1585 N N . GLY A 1 191 ? 0.685 3.294 11.132 1.00 88.38 191 GLY A N 1
ATOM 1586 C CA . GLY A 1 191 ? 1.981 2.643 10.912 1.00 88.38 191 GLY A CA 1
ATOM 1587 C C . GLY A 1 191 ? 1.991 1.148 11.245 1.00 88.38 191 GLY A C 1
ATOM 1588 O O . GLY A 1 191 ? 3.054 0.543 11.295 1.00 88.38 191 GLY A O 1
ATOM 1589 N N . ASN A 1 192 ? 0.824 0.540 11.469 1.00 95.31 192 ASN A N 1
ATOM 1590 C CA . ASN A 1 192 ? 0.732 -0.867 11.837 1.00 95.31 192 ASN A CA 1
ATOM 1591 C C . ASN A 1 192 ? 0.928 -1.794 10.635 1.00 95.31 192 ASN A C 1
ATOM 1593 O O . ASN A 1 192 ? 0.655 -1.425 9.488 1.00 95.31 192 ASN A O 1
ATOM 1597 N N . ARG A 1 193 ? 1.301 -3.037 10.934 1.00 95.44 193 ARG A N 1
ATOM 1598 C CA . ARG A 1 193 ? 1.258 -4.167 10.012 1.00 95.44 193 ARG A CA 1
ATOM 1599 C C . ARG A 1 193 ? 0.356 -5.255 10.588 1.00 95.44 193 ARG A C 1
ATOM 1601 O O . ARG A 1 193 ? 0.524 -5.640 11.746 1.00 95.44 193 ARG A O 1
ATOM 1608 N N . PHE A 1 194 ? -0.571 -5.739 9.773 1.00 96.88 194 PHE A N 1
ATOM 1609 C CA . PHE A 1 194 ? -1.468 -6.837 10.102 1.00 96.88 194 PHE A CA 1
ATOM 1610 C C . PHE A 1 194 ? -1.316 -7.956 9.080 1.00 96.88 194 PHE A C 1
ATOM 1612 O O . PHE A 1 194 ? -1.353 -7.698 7.877 1.00 96.88 194 PHE A O 1
ATOM 1619 N N . GLU A 1 195 ? -1.190 -9.187 9.555 1.00 97.31 195 GLU A N 1
ATOM 1620 C CA . GLU A 1 195 ? -1.080 -10.377 8.712 1.00 97.31 195 GLU A CA 1
ATOM 1621 C C . GLU A 1 195 ? -2.299 -11.269 8.901 1.00 97.31 195 GLU A C 1
ATOM 1623 O O . GLU A 1 195 ? -2.777 -11.465 10.021 1.00 97.31 195 GLU A O 1
ATOM 1628 N N . PHE A 1 196 ? -2.836 -11.773 7.793 1.00 97.19 196 PHE A N 1
ATOM 1629 C CA . PHE A 1 196 ? -3.982 -12.667 7.792 1.00 97.19 196 PHE A CA 1
ATOM 1630 C C . PHE A 1 196 ? -3.516 -14.107 8.035 1.00 97.19 196 PHE A C 1
ATOM 1632 O O . PHE A 1 196 ? -3.038 -14.785 7.128 1.00 97.19 196 PHE A O 1
ATOM 1639 N N . ILE A 1 197 ? -3.653 -14.574 9.274 1.00 93.62 197 ILE A N 1
ATOM 1640 C CA . ILE A 1 197 ? -3.188 -15.883 9.738 1.00 93.62 197 ILE A CA 1
ATOM 1641 C C . ILE A 1 197 ? -4.376 -16.616 10.362 1.00 93.62 197 ILE A C 1
ATOM 1643 O O . ILE A 1 197 ? -5.118 -16.053 11.165 1.00 93.62 197 ILE A O 1
ATOM 1647 N N . ASN A 1 198 ? -4.579 -17.886 9.996 1.00 91.12 198 ASN A N 1
ATOM 1648 C CA . ASN A 1 198 ? -5.658 -18.723 10.541 1.00 91.12 198 ASN A CA 1
ATOM 1649 C C . ASN A 1 198 ? -7.045 -18.042 10.489 1.00 91.12 198 ASN A C 1
ATOM 1651 O O . ASN A 1 198 ? -7.794 -18.053 11.464 1.00 91.12 198 ASN A O 1
ATOM 1655 N N . ASN A 1 199 ? -7.380 -17.440 9.342 1.00 91.62 199 ASN A N 1
ATOM 1656 C CA . ASN A 1 199 ? -8.634 -16.720 9.089 1.00 91.62 199 ASN A CA 1
ATOM 1657 C C . ASN A 1 199 ? -8.880 -15.459 9.941 1.00 91.62 199 ASN A C 1
ATOM 1659 O O . ASN A 1 199 ? -10.014 -14.976 9.991 1.00 91.62 199 ASN A O 1
ATOM 1663 N N . LYS A 1 200 ? -7.853 -14.883 10.578 1.00 94.44 200 LYS A N 1
ATOM 1664 C CA . LYS A 1 200 ? -7.969 -13.584 11.253 1.00 94.44 200 LYS A CA 1
ATOM 1665 C C . LYS A 1 200 ? -6.744 -12.706 11.005 1.00 94.44 200 LYS A C 1
ATOM 1667 O O . LYS A 1 200 ? -5.661 -13.202 10.721 1.00 94.44 200 LYS A O 1
ATOM 1672 N N . PHE A 1 201 ? -6.910 -11.397 11.160 1.00 96.50 201 PHE A N 1
ATOM 1673 C CA . PHE A 1 201 ? -5.778 -10.475 11.176 1.00 96.50 201 PHE A CA 1
ATOM 1674 C C . PHE A 1 201 ? -5.110 -10.440 12.552 1.00 96.50 201 PHE A C 1
ATOM 1676 O O . PHE A 1 201 ? -5.775 -10.304 13.582 1.00 96.50 201 PHE A O 1
ATOM 1683 N N . GLU A 1 202 ? -3.785 -10.526 12.561 1.00 95.12 202 GLU A N 1
ATOM 1684 C CA . GLU A 1 202 ? -2.947 -10.353 13.744 1.00 95.12 202 GLU A CA 1
ATOM 1685 C C . GLU A 1 202 ? -1.987 -9.190 13.531 1.00 95.12 202 GLU A C 1
ATOM 1687 O O . GLU A 1 202 ? -1.393 -9.046 12.464 1.00 95.12 202 GLU A O 1
ATOM 1692 N N . LYS A 1 203 ? -1.843 -8.333 14.546 1.00 94.69 203 LYS A N 1
ATOM 1693 C CA . LYS A 1 203 ? -0.858 -7.253 14.508 1.00 94.69 203 LYS A CA 1
ATOM 1694 C C . LYS A 1 203 ? 0.531 -7.850 14.707 1.00 94.69 203 LYS A C 1
ATOM 1696 O O . LYS A 1 203 ? 0.788 -8.454 15.745 1.00 94.69 203 LYS A O 1
ATOM 1701 N N . VAL A 1 204 ? 1.425 -7.609 13.758 1.00 91.62 204 VAL A N 1
ATOM 1702 C CA . VAL A 1 204 ? 2.826 -8.028 13.853 1.00 91.62 204 VAL A CA 1
ATOM 1703 C C . VAL A 1 204 ? 3.645 -6.883 14.438 1.00 91.62 204 VAL A C 1
ATOM 1705 O O . VAL A 1 204 ? 3.506 -5.728 14.024 1.00 91.62 204 VAL A O 1
ATOM 1708 N N . SER A 1 205 ? 4.477 -7.177 15.438 1.00 77.94 205 SER A N 1
ATOM 1709 C CA . SER A 1 205 ? 5.371 -6.186 16.033 1.00 77.94 205 SER A CA 1
ATOM 1710 C C . SER A 1 205 ? 6.458 -5.794 15.036 1.00 77.94 205 SER A C 1
ATOM 1712 O O . SER A 1 205 ? 7.318 -6.598 14.694 1.00 77.94 205 SER A O 1
ATOM 1714 N N . THR A 1 206 ? 6.455 -4.541 14.596 1.00 61.62 206 THR A N 1
ATOM 1715 C CA . THR A 1 206 ? 7.546 -3.948 13.817 1.00 61.62 206 THR A CA 1
ATOM 1716 C C . THR A 1 206 ? 8.635 -3.444 14.768 1.00 61.62 206 THR A C 1
ATOM 1718 O O . THR A 1 206 ? 8.814 -2.242 14.914 1.00 61.62 206 THR A O 1
ATOM 1721 N N . SER A 1 207 ? 9.320 -4.336 15.487 1.00 47.25 207 SER A N 1
ATOM 1722 C CA . SER A 1 207 ? 10.395 -3.950 16.420 1.00 47.25 207 SER A CA 1
ATOM 1723 C C . SER A 1 207 ? 11.748 -3.670 15.749 1.00 47.25 207 SER A C 1
ATOM 1725 O O . SER A 1 207 ? 12.675 -3.249 16.434 1.00 47.25 207 SER A O 1
ATOM 1727 N N . ASP A 1 208 ? 11.866 -3.853 14.430 1.00 42.75 208 ASP A N 1
ATOM 1728 C CA . ASP A 1 208 ? 13.177 -3.920 13.764 1.00 42.75 208 ASP A CA 1
ATOM 1729 C C . ASP A 1 208 ? 13.485 -2.744 12.816 1.00 42.75 208 ASP A C 1
ATOM 1731 O O . ASP A 1 208 ? 14.442 -2.816 12.053 1.00 42.75 208 ASP A O 1
ATOM 1735 N N . LYS A 1 209 ? 12.703 -1.652 12.837 1.00 40.25 209 LYS A N 1
ATOM 1736 C CA . LYS A 1 209 ? 12.968 -0.459 11.995 1.00 40.25 209 LYS A CA 1
ATOM 1737 C C . LYS A 1 209 ? 13.333 0.824 12.755 1.00 40.25 209 LYS A C 1
ATOM 1739 O O . LYS A 1 209 ? 13.595 1.827 12.105 1.00 40.25 209 LYS A O 1
ATOM 1744 N N . ASP A 1 210 ? 13.421 0.766 14.086 1.00 34.22 210 ASP A N 1
ATOM 1745 C CA . ASP A 1 210 ? 13.761 1.911 14.953 1.00 34.22 210 ASP A CA 1
ATOM 1746 C C . ASP A 1 210 ? 15.094 1.721 15.722 1.00 34.22 210 ASP A C 1
ATOM 1748 O O . ASP A 1 210 ? 15.274 2.281 16.805 1.00 34.22 210 ASP A O 1
ATOM 1752 N N . LYS A 1 211 ? 16.032 0.918 15.197 1.00 30.17 211 LYS A N 1
ATOM 1753 C CA . LYS A 1 211 ? 17.408 0.808 15.720 1.00 30.17 211 LYS A CA 1
ATOM 1754 C C . LYS A 1 211 ? 18.438 1.232 14.688 1.00 30.17 211 LYS A C 1
ATOM 1756 O O . LYS A 1 211 ? 18.273 0.835 13.516 1.00 30.17 211 LYS A O 1
#

Sequence (211 aa):
MKKVKFIVFICLFILLPLAYFNGFIRISDLTSEQESIAKKYGGVYVFDEKLEKEIDKREEERDKYLDDFFKNNNRDFDLNDQAIMNEKLPRVLSNGKRYYLRWIDYENETGKEVKIPSDYVEKIINFIGKENLEKYTPNLSMSYFYIDGDKVVPIRTSASYLYRIKTFTLYGDEASGIKFIKDDIGLAKGGNRFEFINNKFEKVSTSDKDK

Secondary structure (DSSP, 8-state):
-HHHHHHHHHHHHHHHHHHHTTS-EEEE---HHHHHHHHHH-EEEES-HHHHHHHHHHHHHHHHHHHHHHHH-SS---HHHHHHHHHHS--B-TTSPBEES-HHHHHHHHS------HHHHHHHHHHH-HHHHHH---EEEE-SEEEETTEEEESEEEEEEEEEEEEEEEE--TTT--EEEEEEEEEE---EEEEEETTEEEEE---SS--

pLDDT: mean 88.96, std 13.11, range [30.17, 98.12]

Organism: NCBI:txid199

Foldseek 3Di:
DVVVVVVVVVCCVVVVVCVVPVQKDKDWPDDPLNLVLQQVQFAKEFAAPVQVVQQVVLVVVLVVVVVVCVVPDPDDQDPVNVVVSCVVRPCATPVRWRKFFAQVVVCVVPVDHDDDDVVNVVQSDVQSDVVVCVVFNWDKGAGIWTDDPNDIGGRMMGTWTKIKMKMAHWDDDPVGDTDGIDIDIDTNHSHWYWYCDPSHTDTDDPPPPPD